Protein AF-0000000085182980 (afdb_homodimer)

Radius of gyration: 28.68 Å; Cα contacts (8 Å, |Δi|>4): 370; chains: 2; bounding box: 49×66×98 Å

Foldseek 3Di:
DCPVVPPPPPPPPPPPPPPPPVPPPPPPLLDADPVLLVLLVVLCVVLVHDSVLSVVQLCVQANNQLQDDDVQFGGSNGDHPVQLVLQPDDDDSPVCSPSNSVCNRLVLQLSLLCVLQVNDSVSSSVCSVPPCCVSCVVVVNCVVSSNDD/DPPVDDDPPPPPPPPPPPVVPCPVPPPDLQDADPVLLVLLVVLCVVLVHDSVLSVVQLCVQANNQLQDDDVQFHGSNGDHPVQLVLQPDDDDSPVCSPSNSVCNRLVLQLSLLCVLQVNDSVSSSVCSVPPCCVSCVVVVNCVVSSNDD

Sequence (298 aa):
MQIHSRRAALALLIAGLAACGRREPRGRRHAGTAQVNRLITKYARIYDMPEDLMHRVVERESGYNPAARNGPYFGLMQIHPQTAATMGYRGAPEGLLDAETNLKYAGKYLRGAWLVSRGNRDRAVMWYSKGYYYEAKRMGLLRETGLRSMQIHSRRAALALLIAGLAACGRREPRGRRHAGTAQVNRLITKYARIYDMPEDLMHRVVERESGYNPAARNGPYFGLMQIHPQTAATMGYRGAPEGLLDAETNLKYAGKYLRGAWLVSRGNRDRAVMWYSKGYYYEAKRMGLLRETGLRS

Organism: NCBI:txid2984134

Structure (mmCIF, N/CA/C/O backbone):
data_AF-0000000085182980-model_v1
#
loop_
_entity.id
_entity.type
_entity.pdbx_description
1 polymer 'Lytic transglycosylase domain-containing protein'
#
loop_
_atom_site.group_PDB
_atom_site.id
_atom_site.type_symbol
_atom_site.label_atom_id
_atom_site.label_alt_id
_atom_site.label_comp_id
_atom_site.label_asym_id
_atom_site.label_entity_id
_atom_site.label_seq_id
_atom_site.pdbx_PDB_ins_code
_atom_site.Cartn_x
_atom_site.Cartn_y
_atom_site.Cartn_z
_atom_site.occupancy
_atom_site.B_iso_or_equiv
_atom_site.auth_seq_id
_atom_site.auth_comp_id
_atom_site.auth_asym_id
_atom_site.auth_atom_id
_atom_site.pdbx_PDB_model_num
ATOM 1 N N . MET A 1 1 ? -15.992 -40.344 77.75 1 29.2 1 MET A N 1
ATOM 2 C CA . MET A 1 1 ? -16.484 -40.531 76.375 1 29.2 1 MET A CA 1
ATOM 3 C C . MET A 1 1 ? -15.68 -39.688 75.375 1 29.2 1 MET A C 1
ATOM 5 O O . MET A 1 1 ? -15.578 -38.469 75.562 1 29.2 1 MET A O 1
ATOM 9 N N . GLN A 1 2 ? -14.594 -40.312 74.688 1 31.66 2 GLN A N 1
ATOM 10 C CA . GLN A 1 2 ? -13.32 -39.969 74.062 1 31.66 2 GLN A CA 1
ATOM 11 C C . GLN A 1 2 ? -13.547 -39.281 72.688 1 31.66 2 GLN A C 1
ATOM 13 O O . GLN A 1 2 ? -13.82 -39.938 71.688 1 31.66 2 GLN A O 1
ATOM 18 N N . ILE A 1 3 ? -14.414 -38.281 72.625 1 35.75 3 ILE A N 1
ATOM 19 C CA . ILE A 1 3 ? -14.914 -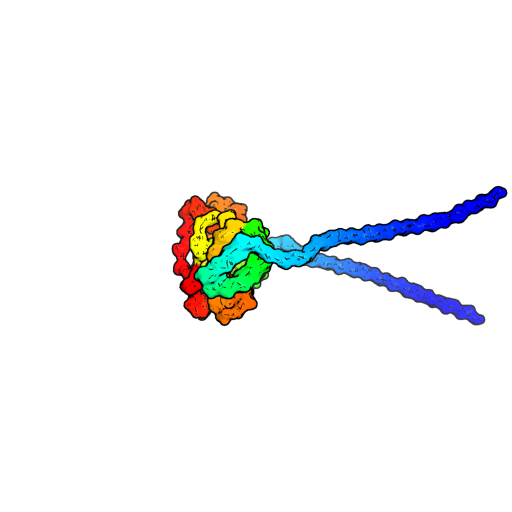37.812 71.375 1 35.75 3 ILE A CA 1
ATOM 20 C C . ILE A 1 3 ? -13.766 -37.25 70.5 1 35.75 3 ILE A C 1
ATOM 22 O O . ILE A 1 3 ? -13.133 -36.281 70.938 1 35.75 3 ILE A O 1
ATOM 26 N N . HIS A 1 4 ? -13.008 -38.156 69.812 1 34.38 4 HIS A N 1
ATOM 27 C CA . HIS A 1 4 ? -11.836 -38 69 1 34.38 4 HIS A CA 1
ATOM 28 C C . HIS A 1 4 ? -12.156 -37.125 67.75 1 34.38 4 HIS A C 1
ATOM 30 O O . HIS A 1 4 ? -11.305 -36.938 66.875 1 34.38 4 HIS A O 1
ATOM 36 N N . SER A 1 5 ? -12.812 -35.938 67.875 1 31.62 5 SER A N 1
ATOM 37 C CA . SER A 1 5 ? -13.312 -35.375 66.625 1 31.62 5 SER A CA 1
ATOM 38 C C . SER A 1 5 ? -12.172 -35.094 65.625 1 31.62 5 SER A C 1
ATOM 40 O O . SER A 1 5 ? -11.203 -34.406 66 1 31.62 5 SER A O 1
ATOM 42 N N . ARG A 1 6 ? -11.812 -36.062 64.75 1 32.34 6 ARG A N 1
ATOM 43 C CA . ARG A 1 6 ? -10.797 -36.188 63.719 1 32.34 6 ARG A CA 1
ATOM 44 C C . ARG A 1 6 ? -10.961 -35.094 62.656 1 32.34 6 ARG A C 1
ATOM 46 O O . ARG A 1 6 ? -12.016 -35 62.031 1 32.34 6 ARG A O 1
ATOM 53 N N . ARG A 1 7 ? -10.594 -33.812 62.969 1 33.81 7 ARG A N 1
ATOM 54 C CA . ARG A 1 7 ? -10.562 -32.719 62 1 33.81 7 ARG A CA 1
ATOM 55 C C . ARG A 1 7 ? -9.867 -33.156 60.719 1 33.81 7 ARG A C 1
ATOM 57 O O . ARG A 1 7 ? -8.695 -33.562 60.75 1 33.81 7 ARG A O 1
ATOM 64 N N . ALA A 1 8 ? -10.594 -33.906 59.812 1 28.23 8 ALA A N 1
ATOM 65 C CA . ALA A 1 8 ? -10.164 -34.375 58.5 1 28.23 8 ALA A CA 1
ATOM 66 C C . ALA A 1 8 ? -9.641 -33.219 57.656 1 28.23 8 ALA A C 1
ATOM 68 O O . ALA A 1 8 ? -10.328 -32.219 57.469 1 28.23 8 ALA A O 1
ATOM 69 N N . ALA A 1 9 ? -8.344 -32.906 57.781 1 30.88 9 ALA A N 1
ATOM 70 C CA . ALA A 1 9 ? -7.59 -31.969 56.969 1 30.88 9 ALA A CA 1
ATOM 71 C C . ALA A 1 9 ? -7.781 -32.281 55.5 1 30.88 9 ALA A C 1
ATOM 73 O O . ALA A 1 9 ? -7.453 -33.375 55.031 1 30.88 9 ALA A O 1
ATOM 74 N N . LEU A 1 10 ? -8.969 -31.859 54.875 1 30.73 10 LEU A N 1
ATOM 75 C CA . LEU A 1 10 ? -9.242 -32 53.469 1 30.73 10 LEU A CA 1
ATOM 76 C C . LEU A 1 10 ? -8.102 -31.453 52.625 1 30.73 10 LEU A C 1
ATOM 78 O O . LEU A 1 10 ? -7.77 -30.266 52.719 1 30.73 10 LEU A O 1
ATOM 82 N N . ALA A 1 11 ? -7.113 -32.281 52.344 1 30.67 11 ALA A N 1
ATOM 83 C CA . ALA A 1 11 ? -6.023 -32.094 51.375 1 30.67 11 ALA A CA 1
ATOM 84 C C . ALA A 1 11 ? -6.559 -31.719 50 1 30.67 11 ALA A C 1
ATOM 86 O O . ALA A 1 11 ? -7.211 -32.531 49.344 1 30.67 11 ALA A O 1
ATOM 87 N N . LEU A 1 12 ? -7.168 -30.516 49.938 1 31.06 12 LEU A N 1
ATOM 88 C CA . LEU A 1 12 ? -7.598 -30.078 48.625 1 31.06 12 LEU A CA 1
ATOM 89 C C . LEU A 1 12 ? -6.449 -30.188 47.625 1 31.06 12 LEU A C 1
ATOM 91 O O . LEU A 1 12 ? -5.406 -29.547 47.812 1 31.06 12 LEU A O 1
ATOM 95 N N . LEU A 1 13 ? -6.242 -31.422 47.094 1 29.48 13 LEU A N 1
ATOM 96 C CA . LEU A 1 13 ? -5.348 -31.703 45.969 1 29.48 13 LEU A CA 1
ATOM 97 C C . LEU A 1 13 ? -5.695 -30.828 44.781 1 29.48 13 LEU A C 1
ATOM 99 O O . LEU A 1 13 ? -6.809 -30.906 44.25 1 29.48 13 LEU A O 1
ATOM 103 N N . ILE A 1 14 ? -5.371 -29.562 44.844 1 34.62 14 ILE A N 1
ATOM 104 C CA . ILE A 1 14 ? -5.516 -28.719 43.656 1 34.62 14 ILE A CA 1
ATOM 105 C C . ILE A 1 14 ? -4.805 -29.375 42.469 1 34.62 14 ILE A C 1
ATOM 107 O O . ILE A 1 14 ? -3.584 -29.547 42.5 1 34.62 14 ILE A O 1
ATOM 111 N N . ALA A 1 15 ? -5.414 -30.422 41.812 1 31.73 15 ALA A N 1
ATOM 112 C CA . ALA A 1 15 ? -4.961 -30.969 40.562 1 31.73 15 ALA A CA 1
ATOM 113 C C . ALA A 1 15 ? -4.688 -29.875 39.531 1 31.73 15 ALA A C 1
ATOM 115 O O . ALA A 1 15 ? -5.531 -29 39.312 1 31.73 15 ALA A O 1
ATOM 116 N N . GLY A 1 16 ? -3.416 -29.422 39.438 1 33.84 16 GLY A N 1
ATOM 117 C CA . GLY A 1 16 ? -2.855 -28.625 38.375 1 33.84 16 GLY A CA 1
ATOM 118 C C . GLY A 1 16 ? -3.305 -29.094 37 1 33.84 16 GLY A C 1
ATOM 119 O O . GLY A 1 16 ? -2.887 -30.156 36.531 1 33.84 16 GLY A O 1
ATOM 120 N N . LEU A 1 17 ? -4.609 -29.078 36.719 1 33.78 17 LEU A N 1
ATOM 121 C CA . LEU A 1 17 ? -5.012 -29.328 35.344 1 33.78 17 LEU A CA 1
ATOM 122 C C . LEU A 1 17 ? -4.102 -28.609 34.344 1 33.78 17 LEU A C 1
ATOM 124 O O . LEU A 1 17 ? -4.098 -27.375 34.312 1 33.78 17 LEU A O 1
ATOM 128 N N . ALA A 1 18 ? -2.838 -29.156 34.125 1 34.22 18 ALA A N 1
ATOM 129 C CA . ALA A 1 18 ? -2.035 -28.844 32.938 1 34.22 18 ALA A CA 1
ATOM 130 C C . ALA A 1 18 ? -2.902 -28.797 31.672 1 34.22 18 ALA A C 1
ATOM 132 O O . ALA A 1 18 ? -3.404 -29.828 31.234 1 34.22 18 ALA A O 1
ATOM 133 N N . ALA A 1 19 ? -3.857 -27.844 31.625 1 35.69 19 ALA A N 1
ATOM 134 C CA . ALA A 1 19 ? -4.469 -27.641 30.328 1 35.69 19 ALA A CA 1
ATOM 135 C C . ALA A 1 19 ? -3.426 -27.734 29.203 1 35.69 19 ALA A C 1
ATOM 137 O O . ALA A 1 19 ? -2.514 -26.906 29.141 1 35.69 19 ALA A O 1
ATOM 138 N N . CYS A 1 20 ? -2.932 -28.984 28.859 1 34.19 20 CYS A N 1
ATOM 139 C CA . CYS A 1 20 ? -2.268 -29.234 27.594 1 34.19 20 CYS A CA 1
ATOM 140 C C . CYS A 1 20 ? -2.867 -28.359 26.484 1 34.19 20 CYS A C 1
ATOM 142 O O . CYS A 1 20 ? -4.008 -28.578 26.062 1 34.19 20 CYS A O 1
ATOM 144 N N . GLY A 1 21 ? -2.748 -27.094 26.594 1 37.62 21 GLY A N 1
ATOM 145 C CA . GLY A 1 21 ? -3.068 -26.344 25.391 1 37.62 21 GLY A CA 1
ATOM 146 C C . GLY A 1 21 ? -2.68 -27.062 24.109 1 37.62 21 GLY A C 1
ATOM 147 O O . GLY A 1 21 ? -1.504 -27.359 23.906 1 37.62 21 GLY A O 1
ATOM 148 N N . ARG A 1 22 ? -3.455 -28.094 23.672 1 31.73 22 ARG A N 1
ATOM 149 C CA . ARG A 1 22 ? -3.293 -28.609 22.312 1 31.73 22 ARG A CA 1
ATOM 150 C C . ARG A 1 22 ? -2.842 -27.516 21.359 1 31.73 22 ARG A C 1
ATOM 152 O O . ARG A 1 22 ? -3.582 -26.562 21.109 1 31.73 22 ARG A O 1
ATOM 159 N N . ARG A 1 23 ? -1.66 -27.047 21.594 1 36.97 23 ARG A N 1
ATOM 160 C CA . ARG A 1 23 ? -1.107 -26.375 20.422 1 36.97 23 ARG A CA 1
ATOM 161 C C . ARG A 1 23 ? -1.669 -26.969 19.125 1 36.97 23 ARG A C 1
ATOM 163 O O . ARG A 1 23 ? -1.538 -28.172 18.875 1 36.97 23 ARG A O 1
ATOM 170 N N . GLU A 1 24 ? -2.811 -26.578 18.625 1 39.41 24 GLU A N 1
ATOM 171 C CA . GLU A 1 24 ? -3.178 -27.078 17.297 1 39.41 24 GLU A CA 1
ATOM 172 C C . GLU A 1 24 ? -1.938 -27.375 16.453 1 39.41 24 GLU A C 1
ATOM 174 O O . GLU A 1 24 ? -0.933 -26.672 16.547 1 39.41 24 GLU A O 1
ATOM 179 N N . PRO A 1 25 ? -1.715 -28.609 16.141 1 37.81 25 PRO A N 1
ATOM 180 C CA . PRO A 1 25 ? -0.53 -28.906 15.344 1 37.81 25 PRO A CA 1
ATOM 181 C C . PRO A 1 25 ? -0.223 -27.828 14.312 1 37.81 25 PRO A C 1
ATOM 183 O O . PRO A 1 25 ? -1.126 -27.359 13.609 1 37.81 25 PRO A O 1
ATOM 186 N N . ARG A 1 26 ? 0.653 -27 14.625 1 39.84 26 ARG A N 1
ATOM 187 C CA . ARG A 1 26 ? 1.199 -26.016 13.695 1 39.84 26 ARG A CA 1
ATOM 188 C C . ARG A 1 26 ? 1.159 -26.547 12.266 1 39.84 26 ARG A C 1
ATOM 190 O O . ARG A 1 26 ? 0.794 -25.812 11.336 1 39.84 26 ARG A O 1
ATOM 197 N N . GLY A 1 27 ? 2.014 -27.703 12.07 1 37.09 27 GLY A N 1
ATOM 198 C CA . GLY A 1 27 ? 2.57 -27.984 10.758 1 37.09 27 GLY A CA 1
ATOM 199 C C . GLY A 1 27 ? 1.558 -28.562 9.789 1 37.09 27 GLY A C 1
ATOM 200 O O . GLY A 1 27 ? 1.916 -29.328 8.891 1 37.09 27 GLY A O 1
ATOM 201 N N . ARG A 1 28 ? 0.357 -28.812 10.234 1 40.16 28 ARG A N 1
ATOM 202 C CA . ARG A 1 28 ? -0.361 -29.469 9.148 1 40.16 28 ARG A CA 1
ATOM 203 C C . ARG A 1 28 ? -0.253 -28.672 7.852 1 40.16 28 ARG A C 1
ATOM 205 O O . ARG A 1 28 ? -0.588 -27.484 7.824 1 40.16 28 ARG A O 1
ATOM 212 N N . ARG A 1 29 ? 0.721 -29 6.941 1 49.78 29 ARG A N 1
ATOM 213 C CA . ARG A 1 29 ? 0.748 -28.484 5.57 1 49.78 29 ARG A CA 1
ATOM 214 C C . ARG A 1 29 ? -0.666 -28.266 5.043 1 49.78 29 ARG A C 1
ATOM 216 O O . ARG A 1 29 ? -1.417 -29.219 4.844 1 49.78 29 ARG A O 1
ATOM 223 N N . HIS A 1 30 ? -1.439 -27.344 5.523 1 62.19 30 HIS A N 1
ATOM 224 C CA . HIS A 1 30 ? -2.789 -27.047 5.047 1 62.19 30 HIS A CA 1
ATOM 225 C C . HIS A 1 30 ? -2.848 -27.062 3.521 1 62.19 30 HIS A C 1
ATOM 227 O O . HIS A 1 30 ? -2.066 -26.359 2.867 1 62.19 30 HIS A O 1
ATOM 233 N N . ALA A 1 31 ? -3.055 -28.172 2.984 1 75.19 31 ALA A N 1
ATOM 234 C CA . ALA A 1 31 ? -3.316 -28.312 1.553 1 75.19 31 ALA A CA 1
ATOM 235 C C . ALA A 1 31 ? -4.648 -27.672 1.178 1 75.19 31 ALA A C 1
ATOM 237 O O . ALA A 1 31 ? -5.582 -27.641 1.984 1 75.19 31 ALA A O 1
ATOM 238 N N . GLY A 1 32 ? -4.617 -26.641 0.214 1 81.94 32 GLY A N 1
ATOM 239 C CA . GLY A 1 32 ? -5.824 -26.016 -0.297 1 81.94 32 GLY A CA 1
ATOM 240 C C . GLY A 1 32 ? -6.887 -27 -0.716 1 81.94 32 GLY A C 1
ATOM 241 O O . GLY A 1 32 ? -6.586 -28.188 -0.947 1 81.94 32 GLY A O 1
ATOM 242 N N . THR A 1 33 ? -8.117 -26.547 -0.606 1 89.31 33 THR A N 1
ATOM 243 C CA . THR A 1 33 ? -9.188 -27.344 -1.205 1 89.31 33 THR A CA 1
ATOM 244 C C . THR A 1 33 ? -8.898 -27.609 -2.678 1 89.31 33 THR A C 1
ATOM 246 O O . THR A 1 33 ? -8.008 -27 -3.268 1 89.31 33 THR A O 1
ATOM 249 N N . ALA A 1 34 ? -9.609 -28.609 -3.213 1 95.06 34 ALA A N 1
ATOM 250 C CA . ALA A 1 34 ? -9.477 -28.922 -4.637 1 95.06 34 ALA A CA 1
ATOM 251 C C . ALA A 1 34 ? -9.758 -27.688 -5.492 1 95.06 34 ALA A C 1
ATOM 253 O O . ALA A 1 34 ? -9.07 -27.453 -6.492 1 95.06 34 ALA A O 1
ATOM 254 N N . GLN A 1 35 ? -10.789 -26.984 -5.109 1 96.44 35 GLN A N 1
ATOM 255 C CA . GLN A 1 35 ? -11.148 -25.781 -5.867 1 96.44 35 GLN A CA 1
ATOM 256 C C . GLN A 1 35 ? -10.023 -24.75 -5.816 1 96.44 35 GLN A C 1
ATOM 258 O O . GLN A 1 35 ? -9.633 -24.203 -6.852 1 96.44 35 GLN A O 1
ATOM 263 N N . VAL A 1 36 ? -9.5 -24.5 -4.652 1 98.19 36 VAL A N 1
ATOM 264 C CA . VAL A 1 36 ? -8.422 -23.531 -4.496 1 98.19 36 VAL A CA 1
ATOM 265 C C . VAL A 1 36 ? -7.191 -23.984 -5.273 1 98.19 36 VAL A C 1
ATOM 267 O O . VAL A 1 36 ? -6.559 -23.188 -5.969 1 98.19 36 VAL A O 1
ATOM 270 N N . ASN A 1 37 ? -6.898 -25.219 -5.195 1 98.12 37 ASN A N 1
ATOM 271 C CA . ASN A 1 37 ? -5.75 -25.766 -5.918 1 98.12 37 ASN A CA 1
ATOM 272 C C . ASN A 1 37 ? -5.918 -25.609 -7.426 1 98.12 37 ASN A C 1
ATOM 274 O O . ASN A 1 37 ? -4.961 -25.281 -8.133 1 98.12 37 ASN A O 1
ATOM 278 N N . ARG A 1 38 ? -7.129 -25.859 -7.898 1 98.19 38 ARG A N 1
ATOM 279 C CA . ARG A 1 38 ? -7.406 -25.688 -9.32 1 98.19 38 ARG A CA 1
ATOM 280 C C . ARG A 1 38 ? -7.234 -24.219 -9.734 1 98.19 38 ARG A C 1
ATOM 282 O O . ARG A 1 38 ? -6.707 -23.938 -10.812 1 98.19 38 ARG A O 1
ATOM 289 N N . LEU A 1 39 ? -7.684 -23.359 -8.93 1 98.69 39 LEU A N 1
ATOM 290 C CA . LEU A 1 39 ? -7.555 -21.922 -9.211 1 98.69 39 LEU A CA 1
ATOM 291 C C . LEU A 1 39 ? -6.09 -21.5 -9.195 1 98.69 39 LEU A C 1
ATOM 293 O O . LEU A 1 39 ? -5.668 -20.688 -10.023 1 98.69 39 LEU A O 1
ATOM 297 N N . ILE A 1 40 ? -5.293 -22.031 -8.281 1 98.75 40 ILE A N 1
ATOM 298 C CA . ILE A 1 40 ? -3.867 -21.719 -8.227 1 98.75 40 ILE A CA 1
ATOM 299 C C . ILE A 1 40 ? -3.191 -22.188 -9.516 1 98.75 40 ILE A C 1
ATOM 301 O O . ILE A 1 40 ? -2.398 -21.453 -10.109 1 98.75 40 ILE A O 1
ATOM 305 N N . THR A 1 41 ? -3.512 -23.359 -9.891 1 98.62 41 THR A N 1
ATOM 306 C CA . THR A 1 41 ? -2.988 -23.875 -11.148 1 98.62 41 THR A CA 1
ATOM 307 C C . THR A 1 41 ? -3.352 -22.953 -12.305 1 98.62 41 THR A C 1
ATOM 309 O O . THR A 1 41 ? -2.49 -22.594 -13.102 1 98.62 41 THR A O 1
ATOM 312 N N . LYS A 1 42 ? -4.594 -22.578 -12.406 1 98.81 42 LYS A N 1
ATOM 313 C CA . LYS A 1 42 ? -5.105 -21.703 -13.469 1 98.81 42 LYS A CA 1
ATOM 314 C C . LYS A 1 42 ? -4.336 -20.391 -13.523 1 98.81 42 LYS A C 1
ATOM 316 O O . LYS A 1 42 ? -3.818 -20.016 -14.578 1 98.81 42 LYS A O 1
ATOM 321 N N . TYR A 1 43 ? -4.141 -19.734 -12.438 1 98.81 43 TYR A N 1
ATOM 322 C CA . TYR A 1 43 ? -3.596 -18.391 -12.453 1 98.81 43 TYR A CA 1
ATOM 323 C C . TYR A 1 43 ? -2.072 -18.406 -12.5 1 98.81 43 TYR A C 1
ATOM 325 O O . TYR A 1 43 ? -1.444 -17.5 -13.039 1 98.81 43 TYR A O 1
ATOM 333 N N . ALA A 1 44 ? -1.462 -19.484 -11.961 1 98.75 44 ALA A N 1
ATOM 334 C CA . ALA A 1 44 ? -0.031 -19.656 -12.203 1 98.75 44 ALA A CA 1
ATOM 335 C C . ALA A 1 44 ? 0.265 -19.734 -13.703 1 98.75 44 ALA A C 1
ATOM 337 O O . ALA A 1 44 ? 1.23 -19.141 -14.188 1 98.75 44 ALA A O 1
ATOM 338 N N . ARG A 1 45 ? -0.607 -20.453 -14.391 1 98.56 45 ARG A N 1
ATOM 339 C CA . ARG A 1 45 ? -0.461 -20.609 -15.836 1 98.56 45 ARG A CA 1
ATOM 340 C C . ARG A 1 45 ? -0.733 -19.281 -16.547 1 98.56 45 ARG A C 1
ATOM 342 O O . ARG A 1 45 ? 0.049 -18.859 -17.406 1 98.56 45 ARG A O 1
ATOM 349 N N . ILE A 1 46 ? -1.781 -18.594 -16.234 1 98.62 46 ILE A N 1
ATOM 350 C CA . ILE A 1 46 ? -2.164 -17.328 -16.859 1 98.62 46 ILE A CA 1
ATOM 351 C C . ILE A 1 46 ? -1.025 -16.312 -16.719 1 98.62 46 ILE A C 1
ATOM 353 O O . ILE A 1 46 ? -0.72 -15.594 -17.672 1 98.62 46 ILE A O 1
ATOM 357 N N . TYR A 1 47 ? -0.339 -16.328 -15.562 1 98.31 47 TYR A N 1
ATOM 358 C CA . TYR A 1 47 ? 0.667 -15.305 -15.305 1 98.31 47 TYR A CA 1
ATOM 359 C C . TYR A 1 47 ? 2.072 -15.852 -15.531 1 98.31 47 TYR A C 1
ATOM 361 O O . TYR A 1 47 ? 3.061 -15.203 -15.18 1 98.31 47 TYR A O 1
ATOM 369 N N . ASP A 1 48 ? 2.146 -17.016 -16.078 1 97.5 48 ASP A N 1
ATOM 370 C CA . ASP A 1 48 ? 3.404 -17.625 -16.5 1 97.5 48 ASP A CA 1
ATOM 371 C C . ASP A 1 48 ? 4.414 -17.641 -15.367 1 97.5 48 ASP A C 1
ATOM 373 O O . ASP A 1 48 ? 5.539 -17.156 -15.516 1 97.5 48 ASP A O 1
ATOM 377 N N . MET A 1 49 ? 4.039 -18.219 -14.242 1 97.88 49 MET A N 1
ATOM 378 C CA . MET A 1 49 ? 4.902 -18.406 -13.07 1 97.88 49 MET A CA 1
ATOM 379 C C . MET A 1 49 ? 4.844 -19.844 -12.578 1 97.88 49 MET A C 1
ATOM 381 O O . MET A 1 49 ? 3.867 -20.547 -12.828 1 97.88 49 MET A O 1
ATOM 385 N N . PRO A 1 50 ? 5.91 -20.312 -11.922 1 98.44 50 PRO A N 1
ATOM 386 C CA . PRO A 1 50 ? 5.84 -21.672 -11.352 1 98.44 50 PRO A CA 1
ATOM 387 C C . PRO A 1 50 ? 4.695 -21.828 -10.359 1 98.44 50 PRO A C 1
ATOM 389 O O . PRO A 1 50 ? 4.535 -21 -9.453 1 98.44 50 PRO A O 1
ATOM 392 N N . GLU A 1 51 ? 3.941 -22.797 -10.586 1 98.44 51 GLU A N 1
ATOM 393 C CA . GLU A 1 51 ? 2.793 -23.062 -9.727 1 98.44 51 GLU A CA 1
ATOM 394 C C . GLU A 1 51 ? 3.211 -23.156 -8.258 1 98.44 51 GLU A C 1
ATOM 396 O O . GLU A 1 51 ? 2.504 -22.656 -7.379 1 98.44 51 GLU A O 1
ATOM 401 N N . ASP A 1 52 ? 4.289 -23.766 -7.957 1 98.19 52 ASP A N 1
ATOM 402 C CA . ASP A 1 52 ? 4.746 -23.953 -6.582 1 98.19 52 ASP A CA 1
ATOM 403 C C . ASP A 1 52 ? 5.031 -22.609 -5.91 1 98.19 52 ASP A C 1
ATOM 405 O O . ASP A 1 52 ? 4.91 -22.484 -4.688 1 98.19 52 ASP A O 1
ATOM 409 N N . LEU A 1 53 ? 5.441 -21.609 -6.711 1 98.75 53 LEU A N 1
ATOM 410 C CA . LEU A 1 53 ? 5.641 -20.281 -6.156 1 98.75 53 LEU A CA 1
ATOM 411 C C . LEU A 1 53 ? 4.332 -19.719 -5.613 1 98.75 53 LEU A C 1
ATOM 413 O O . LEU A 1 53 ? 4.297 -19.188 -4.5 1 98.75 53 LEU A O 1
ATOM 417 N N . MET A 1 54 ? 3.305 -19.797 -6.402 1 98.62 54 MET A N 1
ATOM 418 C CA . MET A 1 54 ? 2.014 -19.297 -5.945 1 98.62 54 MET A CA 1
ATOM 419 C C . MET A 1 54 ? 1.515 -20.078 -4.738 1 98.62 54 MET A C 1
ATOM 421 O O . MET A 1 54 ? 0.987 -19.5 -3.789 1 98.62 54 MET A O 1
ATOM 425 N N . HIS A 1 55 ? 1.7 -21.406 -4.707 1 98.5 55 HIS A N 1
ATOM 426 C CA . HIS A 1 55 ? 1.359 -22.203 -3.537 1 98.5 55 HIS A CA 1
ATOM 427 C C . HIS A 1 55 ? 2.109 -21.719 -2.301 1 98.5 55 HIS A C 1
ATOM 429 O O . HIS A 1 55 ? 1.524 -21.609 -1.221 1 98.5 55 HIS A O 1
ATOM 435 N N . ARG A 1 56 ? 3.334 -21.469 -2.479 1 98.06 56 ARG A N 1
ATOM 436 C CA . ARG A 1 56 ? 4.156 -21.031 -1.357 1 98.06 56 ARG A CA 1
ATOM 437 C C . ARG A 1 56 ? 3.605 -19.734 -0.75 1 98.06 56 ARG A C 1
ATOM 439 O O . ARG A 1 56 ? 3.531 -19.609 0.473 1 98.06 56 ARG A O 1
ATOM 446 N N . VAL A 1 57 ? 3.252 -18.844 -1.583 1 98.56 57 VAL A N 1
ATOM 447 C CA . VAL A 1 57 ? 2.727 -17.562 -1.108 1 98.56 57 VAL A CA 1
ATOM 448 C C . VAL A 1 57 ? 1.361 -17.781 -0.458 1 98.56 57 VAL A C 1
ATOM 450 O O . VAL A 1 57 ? 1.093 -17.25 0.624 1 98.56 57 VAL A O 1
ATOM 453 N N . VAL A 1 58 ? 0.518 -18.547 -1.044 1 98.62 58 VAL A N 1
ATOM 454 C CA . VAL A 1 58 ? -0.811 -18.797 -0.502 1 98.62 58 VAL A CA 1
ATOM 455 C C . VAL A 1 58 ? -0.689 -19.484 0.862 1 98.62 58 VAL A C 1
ATOM 457 O O . VAL A 1 58 ? -1.373 -19.094 1.814 1 98.62 58 VAL A O 1
ATOM 460 N N . GLU A 1 59 ? 0.137 -20.438 0.959 1 97.94 59 GLU A N 1
ATOM 461 C CA . GLU A 1 59 ? 0.351 -21.141 2.223 1 97.94 59 GLU A CA 1
ATOM 462 C C . GLU A 1 59 ? 0.875 -20.188 3.297 1 97.94 59 GLU A C 1
ATOM 464 O O . GLU A 1 59 ? 0.366 -20.172 4.422 1 97.94 59 GLU A O 1
ATOM 469 N N . ARG A 1 60 ? 1.807 -19.453 2.951 1 96.81 60 ARG A N 1
ATOM 470 C CA . ARG A 1 60 ? 2.436 -18.516 3.881 1 96.81 60 ARG A CA 1
ATOM 471 C C . ARG A 1 60 ? 1.437 -17.469 4.359 1 96.81 60 ARG A C 1
ATOM 473 O O . ARG A 1 60 ? 1.396 -17.141 5.547 1 96.81 60 ARG A O 1
ATOM 480 N N . GLU A 1 61 ? 0.719 -16.969 3.461 1 96.75 61 GLU A N 1
ATOM 481 C CA . GLU A 1 61 ? -0.116 -15.797 3.732 1 96.75 61 GLU A CA 1
ATOM 482 C C . GLU A 1 61 ? -1.375 -16.188 4.5 1 96.75 61 GLU A C 1
ATOM 484 O O . GLU A 1 61 ? -1.83 -15.445 5.375 1 96.75 61 GLU A O 1
ATOM 489 N N . SER A 1 62 ? -1.963 -17.344 4.219 1 97.94 62 SER A N 1
ATOM 490 C CA . SER A 1 62 ? -3.266 -17.625 4.812 1 97.94 62 SER A CA 1
ATOM 491 C C . SER A 1 62 ? -3.398 -19.094 5.215 1 97.94 62 SER A C 1
ATOM 493 O O . SER A 1 62 ? -4.418 -19.484 5.777 1 97.94 62 SER A O 1
ATOM 495 N N . GLY A 1 63 ? -2.455 -19.875 4.84 1 97.69 63 GLY A N 1
ATOM 496 C CA . GLY A 1 63 ? -2.672 -21.297 5 1 97.69 63 GLY A CA 1
ATOM 497 C C . GLY A 1 63 ? -3.85 -21.828 4.199 1 97.69 63 GLY A C 1
ATOM 498 O O . GLY A 1 63 ? -4.602 -22.672 4.672 1 97.69 63 GLY A O 1
ATOM 499 N N . TYR A 1 64 ? -4.043 -21.219 3.023 1 98.25 64 TYR A N 1
ATOM 500 C CA . TYR A 1 64 ? -5.055 -21.625 2.053 1 98.25 64 TYR A CA 1
ATOM 501 C C . TYR A 1 64 ? -6.453 -21.266 2.535 1 98.25 64 TYR A C 1
ATOM 503 O O . TYR A 1 64 ? -7.434 -21.922 2.193 1 98.25 64 TYR A O 1
ATOM 511 N N . ASN A 1 65 ? -6.625 -20.219 3.303 1 98 65 ASN A N 1
ATOM 512 C CA . ASN A 1 65 ? -7.922 -19.781 3.797 1 98 65 ASN A CA 1
ATOM 513 C C . ASN A 1 65 ? -8.414 -18.531 3.053 1 98 65 ASN A C 1
ATOM 515 O O . ASN A 1 65 ? -7.918 -17.438 3.289 1 98 65 ASN A O 1
ATOM 519 N N . PRO A 1 66 ? -9.445 -18.625 2.205 1 97.94 66 PRO A N 1
ATOM 520 C CA . PRO A 1 66 ? -9.906 -17.469 1.431 1 97.94 66 PRO A CA 1
ATOM 521 C C . PRO A 1 66 ? -10.539 -16.391 2.305 1 97.94 66 PRO A C 1
ATOM 523 O O . PRO A 1 66 ? -10.664 -15.242 1.874 1 97.94 66 PRO A O 1
ATOM 526 N N . ALA A 1 67 ? -10.922 -16.719 3.498 1 97.56 67 ALA A N 1
ATOM 527 C CA . ALA A 1 67 ? -11.594 -15.773 4.383 1 97.56 67 ALA A CA 1
ATOM 528 C C . ALA A 1 67 ? -10.602 -15.062 5.293 1 97.56 67 ALA A C 1
ATOM 530 O O . ALA A 1 67 ? -10.984 -14.219 6.105 1 97.56 67 ALA A O 1
ATOM 531 N N . ALA A 1 68 ? -9.297 -15.359 5.105 1 98 68 ALA A N 1
ATOM 532 C CA . ALA A 1 68 ? -8.266 -14.82 5.984 1 98 68 ALA A CA 1
ATOM 533 C C . ALA A 1 68 ? -8.211 -13.297 5.898 1 98 68 ALA A C 1
ATOM 535 O O . ALA A 1 68 ? -8.328 -12.727 4.812 1 98 68 ALA A O 1
ATOM 536 N N . ARG A 1 69 ? -8.125 -12.68 7.09 1 96.56 69 ARG A N 1
ATOM 537 C CA . ARG A 1 69 ? -7.93 -11.242 7.25 1 96.56 69 ARG A CA 1
ATOM 538 C C . ARG A 1 69 ? -6.793 -10.945 8.219 1 96.56 69 ARG A C 1
ATOM 540 O O . ARG A 1 69 ? -6.707 -11.555 9.289 1 96.56 69 ARG A O 1
ATOM 547 N N . ASN A 1 70 ? -5.922 -10.07 7.855 1 93.5 70 ASN A N 1
ATOM 548 C CA . ASN A 1 70 ? -4.871 -9.531 8.711 1 93.5 70 ASN A CA 1
ATOM 549 C C . ASN A 1 70 ? -4.734 -8.016 8.547 1 93.5 70 ASN A C 1
ATOM 551 O O . ASN A 1 70 ? -4.023 -7.547 7.656 1 93.5 70 ASN A O 1
ATOM 555 N N . GLY A 1 71 ? -5.375 -7.297 9.523 1 88.12 71 GLY A N 1
ATOM 556 C CA . GLY A 1 71 ? -5.395 -5.859 9.312 1 88.12 71 GLY A CA 1
ATOM 557 C C . GLY A 1 71 ? -6 -5.457 7.98 1 88.12 71 GLY A C 1
ATOM 558 O O . GLY A 1 71 ? -7.137 -5.828 7.676 1 88.12 71 GLY A O 1
ATOM 559 N N . PRO A 1 72 ? -5.102 -4.719 7.199 1 86.81 72 PRO A N 1
ATOM 560 C CA . PRO A 1 72 ? -5.621 -4.219 5.926 1 86.81 72 PRO A CA 1
ATOM 561 C C . PRO A 1 72 ? -5.52 -5.25 4.801 1 86.81 72 PRO A C 1
ATOM 563 O O . PRO A 1 72 ? -5.855 -4.953 3.652 1 86.81 72 PRO A O 1
ATOM 566 N N . TYR A 1 73 ? -5.184 -6.395 5.113 1 93.5 73 TYR A N 1
ATOM 567 C CA . TYR A 1 73 ? -4.922 -7.387 4.074 1 93.5 73 TYR A CA 1
ATOM 568 C C . TYR A 1 73 ? -6.062 -8.391 3.98 1 93.5 73 TYR A C 1
ATOM 570 O O . TYR A 1 73 ? -6.664 -8.758 4.992 1 93.5 73 TYR A O 1
ATOM 578 N N . PHE A 1 74 ? -6.301 -8.898 2.719 1 97.38 74 PHE A N 1
ATOM 579 C CA . PHE A 1 74 ? -7.508 -9.68 2.473 1 97.38 74 PHE A CA 1
ATOM 580 C C . PHE A 1 74 ? -7.168 -10.977 1.739 1 97.38 74 PHE A C 1
ATOM 582 O O . PHE A 1 74 ? -6.406 -10.961 0.771 1 97.38 74 PHE A O 1
ATOM 589 N N . GLY A 1 75 ? -7.715 -12.133 2.238 1 98.38 75 GLY A N 1
ATOM 590 C CA . GLY A 1 75 ? -7.914 -13.328 1.438 1 98.38 75 GLY A CA 1
ATOM 591 C C . GLY A 1 75 ? -6.684 -14.219 1.379 1 98.38 75 GLY A C 1
ATOM 592 O O . GLY A 1 75 ? -5.789 -14.102 2.217 1 98.38 75 GLY A O 1
ATOM 593 N N . LEU A 1 76 ? -6.688 -15.148 0.379 1 98.69 76 LEU A N 1
ATOM 594 C CA . LEU A 1 76 ? -5.727 -16.234 0.224 1 98.69 76 LEU A CA 1
ATOM 595 C C . LEU A 1 76 ? -4.301 -15.703 0.208 1 98.69 76 LEU A C 1
ATOM 597 O O . LEU A 1 76 ? -3.416 -16.266 0.86 1 98.69 76 LEU A O 1
ATOM 601 N N . MET A 1 77 ? -4.156 -14.547 -0.528 1 98.81 77 MET A N 1
ATOM 602 C CA . MET A 1 77 ? -2.793 -14.055 -0.704 1 98.81 77 MET A CA 1
ATOM 603 C C . MET A 1 77 ? -2.576 -12.766 0.075 1 98.81 77 MET A C 1
ATOM 605 O O . MET A 1 77 ? -1.594 -12.055 -0.152 1 98.81 77 MET A O 1
ATOM 609 N N . GLN A 1 78 ? -3.451 -12.453 0.873 1 97.62 78 GLN A N 1
ATOM 610 C CA . GLN A 1 78 ? -3.375 -11.305 1.769 1 97.62 78 GLN A CA 1
ATOM 611 C C . GLN A 1 78 ? -2.914 -10.055 1.023 1 97.62 78 GLN A C 1
ATOM 613 O O . GLN A 1 78 ? -1.868 -9.492 1.34 1 97.62 78 GLN A O 1
ATOM 618 N N . ILE A 1 79 ? -3.727 -9.578 0.123 1 97 79 ILE A N 1
ATOM 619 C CA . ILE A 1 79 ? -3.395 -8.406 -0.681 1 97 79 ILE A CA 1
ATOM 620 C C . ILE A 1 79 ? -4.105 -7.18 -0.122 1 97 79 ILE A C 1
ATOM 622 O O . ILE A 1 79 ? -5.262 -7.266 0.308 1 97 79 ILE A O 1
ATOM 626 N N . HIS A 1 80 ? -3.354 -6.078 -0.122 1 92.88 80 HIS A N 1
ATOM 627 C CA . HIS A 1 80 ? -3.955 -4.793 0.213 1 92.88 80 HIS A CA 1
ATOM 628 C C . HIS A 1 80 ? -4.883 -4.312 -0.897 1 92.88 80 HIS A C 1
ATOM 630 O O . HIS A 1 80 ? -4.551 -4.422 -2.08 1 92.88 80 HIS A O 1
ATOM 636 N N . PRO A 1 81 ? -6.051 -3.703 -0.55 1 92.31 81 PRO A N 1
ATOM 637 C CA . PRO A 1 81 ? -6.988 -3.256 -1.58 1 92.31 81 PRO A CA 1
ATOM 638 C C . PRO A 1 81 ? -6.379 -2.225 -2.527 1 92.31 81 PRO A C 1
ATOM 640 O O . PRO A 1 81 ? -6.629 -2.268 -3.734 1 92.31 81 PRO A O 1
ATOM 643 N N . GLN A 1 82 ? -5.586 -1.335 -2.043 1 87.44 82 GLN A N 1
ATOM 644 C CA . GLN A 1 82 ? -4.949 -0.344 -2.904 1 87.44 82 GLN A CA 1
ATOM 645 C C . GLN A 1 82 ? -3.969 -1.003 -3.871 1 87.44 82 GLN A C 1
ATOM 647 O O . GLN A 1 82 ? -3.844 -0.58 -5.023 1 87.44 82 GLN A O 1
ATOM 652 N N . THR A 1 83 ? -3.229 -1.95 -3.393 1 92.12 83 THR A N 1
ATOM 653 C CA . THR A 1 83 ? -2.336 -2.709 -4.262 1 92.12 83 THR A CA 1
ATOM 654 C C . THR A 1 83 ? -3.131 -3.455 -5.332 1 92.12 83 THR A C 1
ATOM 656 O O . THR A 1 83 ? -2.77 -3.432 -6.508 1 92.12 83 THR A O 1
ATOM 659 N N . ALA A 1 84 ? -4.262 -4.098 -4.875 1 95.12 84 ALA A N 1
ATOM 660 C CA . ALA A 1 84 ? -5.121 -4.781 -5.836 1 95.12 84 ALA A CA 1
ATOM 661 C C . ALA A 1 84 ? -5.625 -3.814 -6.906 1 95.12 84 ALA A C 1
ATOM 663 O O . ALA A 1 84 ? -5.723 -4.176 -8.078 1 95.12 84 ALA A O 1
ATOM 664 N N . ALA A 1 85 ? -5.918 -2.654 -6.523 1 91.31 85 ALA A N 1
ATOM 665 C CA . ALA A 1 85 ? -6.406 -1.641 -7.453 1 91.31 85 ALA A CA 1
ATOM 666 C C . ALA A 1 85 ? -5.348 -1.31 -8.508 1 91.31 85 ALA A C 1
ATOM 668 O O . ALA A 1 85 ? -5.676 -1.089 -9.672 1 91.31 85 ALA A O 1
ATOM 669 N N . THR A 1 86 ? -4.066 -1.291 -8.086 1 89.12 86 THR A N 1
ATOM 670 C CA . THR A 1 86 ? -2.99 -1.048 -9.047 1 89.12 86 THR A CA 1
ATOM 671 C C . THR A 1 86 ? -2.908 -2.182 -10.062 1 89.12 86 THR A C 1
ATOM 673 O O . THR A 1 86 ? -2.355 -2.006 -11.156 1 89.12 86 THR A O 1
ATOM 676 N N . MET A 1 87 ? -3.506 -3.258 -9.719 1 95.56 87 MET A N 1
ATOM 677 C CA . MET A 1 87 ? -3.512 -4.418 -10.602 1 95.56 87 MET A CA 1
ATOM 678 C C . MET A 1 87 ? -4.801 -4.477 -11.414 1 95.56 87 MET A C 1
ATOM 680 O O . MET A 1 87 ? -5.035 -5.438 -12.148 1 95.56 87 MET A O 1
ATOM 684 N N . GLY A 1 88 ? -5.707 -3.521 -11.203 1 93.31 88 GLY A N 1
ATOM 685 C CA . GLY A 1 88 ? -6.891 -3.428 -12.047 1 93.31 88 GLY A CA 1
ATOM 686 C C . GLY A 1 88 ? -8.172 -3.76 -11.305 1 93.31 88 GLY A C 1
ATOM 687 O O . GLY A 1 88 ? -9.266 -3.67 -11.867 1 93.31 88 GLY A O 1
ATOM 688 N N . TYR A 1 89 ? -8.062 -4.141 -10.102 1 95.75 89 TYR A N 1
ATOM 689 C CA . TYR A 1 89 ? -9.258 -4.445 -9.328 1 95.75 89 TYR A CA 1
ATOM 690 C C . TYR A 1 89 ? -10.07 -3.186 -9.055 1 95.75 89 TYR A C 1
ATOM 692 O O . TYR A 1 89 ? -9.516 -2.162 -8.641 1 95.75 89 TYR A O 1
ATOM 700 N N . ARG A 1 90 ? -11.398 -3.299 -9.203 1 93.44 90 ARG A N 1
ATOM 701 C CA . ARG A 1 90 ? -12.234 -2.113 -9.039 1 93.44 90 ARG A CA 1
ATOM 702 C C . ARG A 1 90 ? -13.367 -2.377 -8.062 1 93.44 90 ARG A C 1
ATOM 704 O O . ARG A 1 90 ? -14.227 -1.517 -7.852 1 93.44 90 ARG A O 1
ATOM 711 N N . GLY A 1 91 ? -13.438 -3.559 -7.453 1 94.75 91 GLY A N 1
ATOM 712 C CA . GLY A 1 91 ? -14.477 -3.912 -6.504 1 94.75 91 GLY A CA 1
ATOM 713 C C . GLY A 1 91 ? -14.188 -3.438 -5.094 1 94.75 91 GLY A C 1
ATOM 714 O O . GLY A 1 91 ? -13.141 -2.838 -4.836 1 94.75 91 GLY A O 1
ATOM 715 N N . ALA A 1 92 ? -15.141 -3.705 -4.219 1 93.75 92 ALA A N 1
ATOM 716 C CA . ALA A 1 92 ? -14.953 -3.385 -2.803 1 93.75 92 ALA A CA 1
ATOM 717 C C . ALA A 1 92 ? -13.938 -4.32 -2.158 1 93.75 92 ALA A C 1
ATOM 719 O O . ALA A 1 92 ? -13.703 -5.43 -2.645 1 93.75 92 ALA A O 1
ATOM 720 N N . PRO A 1 93 ? -13.328 -3.881 -1.055 1 94.88 93 PRO A N 1
ATOM 721 C CA . PRO A 1 93 ? -12.32 -4.711 -0.395 1 94.88 93 PRO A CA 1
ATOM 722 C C . PRO A 1 93 ? -12.82 -6.117 -0.076 1 94.88 93 PRO A C 1
ATOM 724 O O . PRO A 1 93 ? -12.094 -7.094 -0.249 1 94.88 93 PRO A O 1
ATOM 727 N N . GLU A 1 94 ? -14.039 -6.188 0.281 1 96.75 94 GLU A N 1
ATOM 728 C CA . GLU A 1 94 ? -14.602 -7.477 0.675 1 96.75 94 GLU A CA 1
ATOM 729 C C . GLU A 1 94 ? -14.609 -8.453 -0.494 1 96.75 94 GLU A C 1
ATOM 731 O O . GLU A 1 94 ? -14.578 -9.672 -0.292 1 96.75 94 GLU A O 1
ATOM 736 N N . GLY A 1 95 ? -14.617 -7.906 -1.678 1 98 95 GLY A N 1
ATOM 737 C CA . GLY A 1 95 ? -14.562 -8.758 -2.855 1 98 95 GLY A CA 1
ATOM 738 C C . GLY A 1 95 ? -13.266 -9.547 -2.957 1 98 95 GLY A C 1
ATOM 739 O O . GLY A 1 95 ? -13.211 -10.57 -3.639 1 98 95 GLY A O 1
ATOM 740 N N . LEU A 1 96 ? -12.258 -9.164 -2.25 1 98.44 96 LEU A N 1
ATOM 741 C CA . LEU A 1 96 ? -10.953 -9.812 -2.279 1 98.44 96 LEU A CA 1
ATOM 742 C C . LEU A 1 96 ? -10.953 -11.062 -1.412 1 98.44 96 LEU A C 1
ATOM 744 O O . LEU A 1 96 ? -10.008 -11.859 -1.463 1 98.44 96 LEU A O 1
ATOM 748 N N . LEU A 1 97 ? -12.047 -11.297 -0.733 1 98.5 97 LEU A N 1
ATOM 749 C CA . LEU A 1 97 ? -12.18 -12.523 0.044 1 98.5 97 LEU A CA 1
ATOM 750 C C . LEU A 1 97 ? -12.656 -13.672 -0.834 1 98.5 97 LEU A C 1
ATOM 752 O O . LEU A 1 97 ? -12.602 -14.836 -0.428 1 98.5 97 LEU A O 1
ATOM 756 N N . ASP A 1 98 ? -13.164 -13.312 -2.016 1 98.69 98 ASP A N 1
ATOM 757 C CA . ASP A 1 98 ? -13.445 -14.344 -3.01 1 98.69 98 ASP A CA 1
ATOM 758 C C . ASP A 1 98 ? -12.148 -14.953 -3.541 1 98.69 98 ASP A C 1
ATOM 760 O O . ASP A 1 98 ? -11.266 -14.242 -4.016 1 98.69 98 ASP A O 1
ATOM 764 N N . ALA A 1 99 ? -12.062 -16.266 -3.52 1 98.69 99 ALA A N 1
ATOM 765 C CA . ALA A 1 99 ? -10.82 -16.969 -3.824 1 98.69 99 ALA A CA 1
ATOM 766 C C . ALA A 1 99 ? -10.328 -16.641 -5.23 1 98.69 99 ALA A C 1
ATOM 768 O O . ALA A 1 99 ? -9.156 -16.312 -5.422 1 98.69 99 ALA A O 1
ATOM 769 N N . GLU A 1 100 ? -11.18 -16.734 -6.16 1 98.81 100 GLU A N 1
ATOM 770 C CA . GLU A 1 100 ? -10.75 -16.5 -7.535 1 98.81 100 GLU A CA 1
ATOM 771 C C . GLU A 1 100 ? -10.344 -15.047 -7.754 1 98.81 100 GLU A C 1
ATOM 773 O O . GLU A 1 100 ? -9.32 -14.766 -8.375 1 98.81 100 GLU A O 1
ATOM 778 N N . THR A 1 101 ? -11.211 -14.141 -7.23 1 98.88 101 THR A N 1
ATOM 779 C CA . THR A 1 101 ? -10.875 -12.727 -7.332 1 98.88 101 THR A CA 1
ATOM 780 C C . THR A 1 101 ? -9.516 -12.438 -6.699 1 98.88 101 THR A C 1
ATOM 782 O O . THR A 1 101 ? -8.695 -11.734 -7.285 1 98.88 101 THR A O 1
ATOM 785 N N . ASN A 1 102 ? -9.258 -12.992 -5.57 1 98.88 102 ASN A N 1
ATOM 786 C CA . ASN A 1 102 ? -7.992 -12.789 -4.871 1 98.88 102 ASN A CA 1
ATOM 787 C C . ASN A 1 102 ? -6.805 -13.273 -5.699 1 98.88 102 ASN A C 1
ATOM 789 O O . ASN A 1 102 ? -5.855 -12.523 -5.926 1 98.88 102 ASN A O 1
ATOM 793 N N . LEU A 1 103 ? -6.91 -14.469 -6.203 1 98.88 103 LEU A N 1
ATOM 794 C CA . LEU A 1 103 ? -5.809 -15.078 -6.941 1 98.88 103 LEU A CA 1
ATOM 795 C C . LEU A 1 103 ? -5.586 -14.359 -8.273 1 98.88 103 LEU A C 1
ATOM 797 O O . LEU A 1 103 ? -4.449 -14.258 -8.742 1 98.88 103 LEU A O 1
ATOM 801 N N . LYS A 1 104 ? -6.645 -13.852 -8.812 1 98.88 104 LYS A N 1
ATOM 802 C CA . LYS A 1 104 ? -6.516 -13.109 -10.062 1 98.88 104 LYS A CA 1
ATOM 803 C C . LYS A 1 104 ? -5.652 -11.859 -9.875 1 98.88 104 LYS A C 1
ATOM 805 O O . LYS A 1 104 ? -4.656 -11.68 -10.578 1 98.88 104 LYS A O 1
ATOM 810 N N . TYR A 1 105 ? -5.918 -11.094 -8.906 1 98.56 105 TYR A N 1
ATOM 811 C CA . TYR A 1 105 ? -5.258 -9.797 -8.812 1 98.56 105 TYR A CA 1
ATOM 812 C C . TYR A 1 105 ? -3.984 -9.898 -7.977 1 98.56 105 TYR A C 1
ATOM 814 O O . TYR A 1 105 ? -2.98 -9.25 -8.281 1 98.56 105 TYR A O 1
ATOM 822 N N . ALA A 1 106 ? -4.012 -10.695 -6.895 1 98.81 106 ALA A N 1
ATOM 823 C CA . ALA A 1 106 ? -2.793 -10.906 -6.117 1 98.81 106 ALA A CA 1
ATOM 824 C C . ALA A 1 106 ? -1.77 -11.711 -6.91 1 98.81 106 ALA A C 1
ATOM 826 O O . ALA A 1 106 ? -0.562 -11.5 -6.773 1 98.81 106 ALA A O 1
ATOM 827 N N . GLY A 1 107 ? -2.283 -12.641 -7.703 1 98.81 107 GLY A N 1
ATOM 828 C CA . GLY A 1 107 ? -1.391 -13.359 -8.594 1 98.81 107 GLY A CA 1
ATOM 829 C C . GLY A 1 107 ? -0.693 -12.461 -9.602 1 98.81 107 GLY A C 1
ATOM 830 O O . GLY A 1 107 ? 0.497 -12.633 -9.875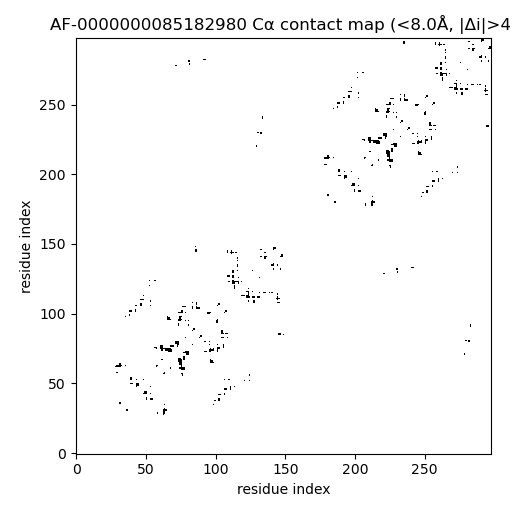 1 98.81 107 GLY A O 1
ATOM 831 N N . LYS A 1 108 ? -1.451 -11.555 -10.141 1 98.5 108 LYS A N 1
ATOM 832 C CA . LYS A 1 108 ? -0.856 -10.578 -11.047 1 98.5 108 LYS A CA 1
ATOM 833 C C . LYS A 1 108 ? 0.251 -9.789 -10.359 1 98.5 108 LYS A C 1
ATOM 835 O O . LYS A 1 108 ? 1.308 -9.547 -10.945 1 98.5 108 LYS A O 1
ATOM 840 N N . TYR A 1 109 ? 0.029 -9.398 -9.148 1 98.06 109 TYR A N 1
ATOM 841 C CA . TYR A 1 109 ? 1.039 -8.703 -8.359 1 98.06 109 TYR A CA 1
ATOM 842 C C . TYR A 1 109 ? 2.248 -9.594 -8.117 1 98.06 109 TYR A C 1
ATOM 844 O O . TYR A 1 109 ? 3.393 -9.148 -8.242 1 98.06 109 TYR A O 1
ATOM 852 N N . LEU A 1 110 ? 2.002 -10.836 -7.789 1 98.69 110 LEU A N 1
ATOM 853 C CA . LEU A 1 110 ? 3.084 -11.789 -7.574 1 98.69 110 LEU A CA 1
ATOM 854 C C . LEU A 1 110 ? 3.904 -11.977 -8.844 1 98.69 110 LEU A C 1
ATOM 856 O O . LEU A 1 110 ? 5.121 -12.156 -8.781 1 98.69 110 LEU A O 1
ATOM 860 N N . ARG A 1 111 ? 3.236 -11.969 -9.969 1 98.69 111 ARG A N 1
ATOM 861 C CA . ARG A 1 111 ? 3.971 -12.055 -11.227 1 98.69 111 ARG A CA 1
ATOM 862 C C . ARG A 1 111 ? 5.039 -10.969 -11.32 1 98.69 111 ARG A C 1
ATOM 864 O O . ARG A 1 111 ? 6.16 -11.234 -11.758 1 98.69 111 ARG A O 1
ATOM 871 N N . GLY A 1 112 ? 4.695 -9.789 -10.945 1 98 112 GLY A N 1
ATOM 872 C CA . GLY A 1 112 ? 5.684 -8.727 -10.914 1 98 112 GLY A CA 1
ATOM 873 C C . GLY A 1 112 ? 6.863 -9.039 -10.008 1 98 112 GLY A C 1
ATOM 874 O O . GLY A 1 112 ? 8.016 -8.828 -10.391 1 98 112 GLY A O 1
ATOM 875 N N . ALA A 1 113 ? 6.531 -9.484 -8.844 1 98.31 113 ALA A N 1
ATOM 876 C CA . ALA A 1 113 ? 7.586 -9.898 -7.922 1 98.31 113 ALA A CA 1
ATOM 877 C C . ALA A 1 113 ? 8.477 -10.969 -8.547 1 98.31 113 ALA A C 1
ATOM 879 O O . ALA A 1 113 ? 9.695 -10.945 -8.383 1 98.31 113 ALA A O 1
ATOM 880 N N . TRP A 1 114 ? 7.84 -11.891 -9.258 1 98.69 114 TRP A N 1
ATOM 881 C CA . TRP A 1 114 ? 8.555 -12.953 -9.945 1 98.69 114 TRP A CA 1
ATOM 882 C C . TRP A 1 114 ? 9.484 -12.383 -11.016 1 98.69 114 TRP A C 1
ATOM 884 O O . TRP A 1 114 ? 10.656 -12.773 -11.094 1 98.69 114 TRP A O 1
ATOM 894 N N . LEU A 1 115 ? 9.031 -11.406 -11.734 1 98.31 115 LEU A N 1
ATOM 895 C CA . LEU A 1 115 ? 9.82 -10.789 -12.789 1 98.31 115 LEU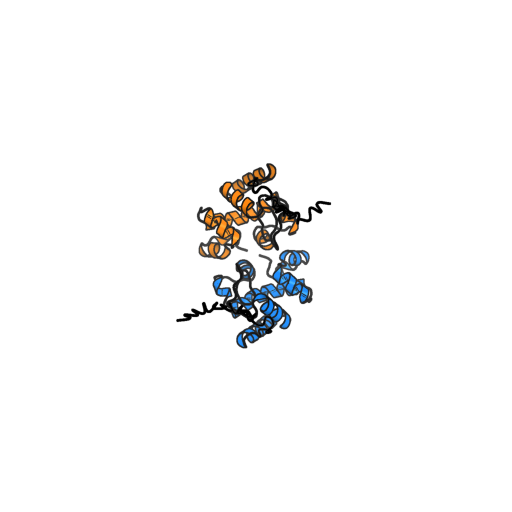 A CA 1
ATOM 896 C C . LEU A 1 115 ? 11.047 -10.086 -12.211 1 98.31 115 LEU A C 1
ATOM 898 O O . LEU A 1 115 ? 12.164 -10.266 -12.703 1 98.31 115 LEU A O 1
ATOM 902 N N . VAL A 1 116 ? 10.883 -9.438 -11.141 1 97.81 116 VAL A N 1
ATOM 903 C CA . VAL A 1 116 ? 11.992 -8.656 -10.586 1 97.81 116 VAL A CA 1
ATOM 904 C C . VAL A 1 116 ? 12.953 -9.586 -9.852 1 97.81 116 VAL A C 1
ATOM 906 O O . VAL A 1 116 ? 14.094 -9.211 -9.57 1 97.81 116 VAL A O 1
ATOM 909 N N . SER A 1 117 ? 12.5 -10.742 -9.539 1 98.44 117 SER A N 1
ATOM 910 C CA . SER A 1 117 ? 13.328 -11.711 -8.82 1 98.44 117 SER A CA 1
ATOM 911 C C . SER A 1 117 ? 14.297 -12.422 -9.758 1 98.44 117 SER A C 1
ATOM 913 O O . SER A 1 117 ? 15.211 -13.109 -9.305 1 98.44 117 SER A O 1
ATOM 915 N N . ARG A 1 118 ? 14.07 -12.289 -10.984 1 97.44 118 ARG A N 1
ATOM 916 C CA . ARG A 1 118 ? 14.867 -12.953 -12.016 1 97.44 118 ARG A CA 1
ATOM 917 C C . ARG A 1 118 ? 14.852 -14.469 -11.828 1 97.44 118 ARG A C 1
ATOM 919 O O . ARG A 1 118 ? 15.891 -15.125 -11.938 1 97.44 118 ARG A O 1
ATOM 926 N N . GLY A 1 119 ? 13.672 -14.945 -11.414 1 97 119 GLY A N 1
ATOM 927 C CA . GLY A 1 119 ? 13.453 -16.375 -11.367 1 97 119 GLY A CA 1
ATOM 928 C C . GLY A 1 119 ? 13.852 -17 -10.047 1 97 119 GLY A C 1
ATOM 929 O O . GLY A 1 119 ? 13.867 -18.234 -9.914 1 97 119 GLY A O 1
ATOM 930 N N . ASN A 1 120 ? 14.227 -16.219 -9.078 1 98.31 120 ASN A N 1
ATOM 931 C CA . ASN A 1 120 ? 14.547 -16.719 -7.742 1 98.31 120 ASN A CA 1
ATOM 932 C C . ASN A 1 120 ? 13.305 -16.734 -6.848 1 98.31 120 ASN A C 1
ATOM 934 O O . ASN A 1 120 ? 12.797 -15.688 -6.469 1 98.31 120 ASN A O 1
ATOM 938 N N . ARG A 1 121 ? 12.883 -17.906 -6.465 1 98 121 ARG A N 1
ATOM 939 C CA . ARG A 1 121 ? 11.641 -18.078 -5.723 1 98 121 ARG A CA 1
ATOM 940 C C . ARG A 1 121 ? 11.703 -17.375 -4.375 1 98 121 ARG A C 1
ATOM 942 O O . ARG A 1 121 ? 10.742 -16.703 -3.969 1 98 121 ARG A O 1
ATOM 949 N N . ASP A 1 122 ? 12.828 -17.531 -3.678 1 98.12 122 ASP A N 1
ATOM 950 C CA . ASP A 1 122 ? 12.969 -16.891 -2.371 1 98.12 122 ASP A CA 1
ATOM 951 C C . ASP A 1 122 ? 12.891 -15.367 -2.492 1 98.12 122 ASP A C 1
ATOM 953 O O . ASP A 1 122 ? 12.242 -14.703 -1.683 1 98.12 122 ASP A O 1
ATOM 957 N N . ARG A 1 123 ? 13.5 -14.852 -3.555 1 97.94 123 ARG A N 1
ATOM 958 C CA . ARG A 1 123 ? 13.445 -13.414 -3.791 1 97.94 123 ARG A CA 1
ATOM 959 C C . ARG A 1 123 ? 12.031 -12.977 -4.164 1 97.94 123 ARG A C 1
ATOM 961 O O . ARG A 1 123 ? 11.578 -11.914 -3.736 1 97.94 123 ARG A O 1
ATOM 968 N N . ALA A 1 124 ? 11.406 -13.75 -4.914 1 98.62 124 ALA A N 1
ATOM 969 C CA . ALA A 1 124 ? 10.031 -13.422 -5.297 1 98.62 124 ALA A CA 1
ATOM 970 C C . ALA A 1 124 ? 9.133 -13.312 -4.07 1 98.62 124 ALA A C 1
ATOM 972 O O . ALA A 1 124 ? 8.352 -12.359 -3.945 1 98.62 124 ALA A O 1
ATOM 973 N N . VAL A 1 125 ? 9.242 -14.281 -3.178 1 98.12 125 VAL A N 1
ATOM 974 C CA . VAL A 1 125 ? 8.445 -14.281 -1.954 1 98.12 125 VAL A CA 1
ATOM 975 C C . VAL A 1 125 ? 8.789 -13.055 -1.115 1 98.12 125 VAL A C 1
ATOM 977 O O . VAL A 1 125 ? 7.902 -12.383 -0.581 1 98.12 125 VAL A O 1
ATOM 980 N N . MET A 1 126 ? 10.078 -12.758 -1.017 1 96.12 126 MET A N 1
ATOM 981 C CA . MET A 1 126 ? 10.531 -11.578 -0.286 1 96.12 126 MET A CA 1
ATOM 982 C C . MET A 1 126 ? 9.914 -10.312 -0.871 1 96.12 126 MET A C 1
ATOM 984 O O . MET A 1 126 ? 9.367 -9.492 -0.138 1 96.12 126 MET A O 1
ATOM 988 N N . TRP A 1 127 ? 9.969 -10.172 -2.234 1 95.75 127 TRP A N 1
ATOM 989 C CA . TRP A 1 127 ? 9.469 -8.977 -2.908 1 95.75 127 TRP A CA 1
ATOM 990 C C . TRP A 1 127 ? 7.949 -8.875 -2.768 1 95.75 127 TRP A C 1
ATOM 992 O O . TRP A 1 127 ? 7.41 -7.773 -2.604 1 95.75 127 TRP A O 1
ATOM 1002 N N . TYR A 1 128 ? 7.262 -9.969 -2.781 1 96.81 128 TYR A N 1
ATOM 1003 C CA . TYR A 1 128 ? 5.816 -9.953 -2.578 1 96.81 128 TYR A CA 1
ATOM 1004 C C . TYR A 1 128 ? 5.465 -9.375 -1.215 1 96.81 128 TYR A C 1
ATOM 1006 O O . TYR A 1 128 ? 4.555 -8.547 -1.102 1 96.81 128 TYR A O 1
ATOM 1014 N N . SER A 1 129 ? 6.164 -9.727 -0.228 1 91.69 129 SER A N 1
ATOM 1015 C CA . SER A 1 129 ? 5.887 -9.32 1.146 1 91.69 129 SER A CA 1
ATOM 1016 C C . SER A 1 129 ? 6.281 -7.871 1.384 1 91.69 129 SER A C 1
ATOM 1018 O O . SER A 1 129 ? 5.562 -7.129 2.057 1 91.69 129 SER A O 1
ATOM 1020 N N . LYS A 1 130 ? 7.348 -7.469 0.827 1 88.62 130 LYS A N 1
ATOM 1021 C CA . LYS A 1 130 ? 7.914 -6.164 1.171 1 88.62 130 LYS A CA 1
ATOM 1022 C C . LYS A 1 130 ? 7.457 -5.094 0.187 1 88.62 130 LYS A C 1
ATOM 1024 O O . LYS A 1 130 ? 7.539 -3.898 0.482 1 88.62 130 LYS A O 1
ATOM 1029 N N . GLY A 1 131 ? 6.996 -5.559 -0.968 1 90.81 131 GLY A N 1
ATOM 1030 C CA . GLY A 1 131 ? 6.828 -4.613 -2.059 1 90.81 131 GLY A CA 1
ATOM 1031 C C . GLY A 1 131 ? 8.062 -4.48 -2.93 1 90.81 131 GLY A C 1
ATOM 1032 O O . GLY A 1 131 ? 9.188 -4.676 -2.459 1 90.81 131 GLY A O 1
ATOM 1033 N N . TYR A 1 132 ? 7.793 -4.125 -4.223 1 93.81 132 TYR A N 1
ATOM 1034 C CA . TYR A 1 132 ? 8.93 -4.16 -5.141 1 93.81 132 TYR A CA 1
ATOM 1035 C C . TYR A 1 132 ? 8.891 -2.977 -6.102 1 93.81 132 TYR A C 1
ATOM 1037 O O . TYR A 1 132 ? 9.508 -3.014 -7.168 1 93.81 132 TYR A O 1
ATOM 1045 N N . TYR A 1 133 ? 8.219 -1.981 -5.863 1 91.56 133 TYR A N 1
ATOM 1046 C CA . TYR A 1 133 ? 8.094 -0.836 -6.758 1 91.56 133 TYR A CA 1
ATOM 1047 C C . TYR A 1 133 ? 9.469 -0.301 -7.148 1 91.56 133 TYR A C 1
ATOM 1049 O O . TYR A 1 133 ? 9.766 -0.137 -8.336 1 91.56 133 TYR A O 1
ATOM 1057 N N . TYR A 1 134 ? 10.289 -0.101 -6.211 1 90.38 134 TYR A N 1
ATOM 1058 C CA . TYR A 1 134 ? 11.555 0.567 -6.48 1 90.38 134 TYR A CA 1
ATOM 1059 C C . TYR A 1 134 ? 12.523 -0.37 -7.191 1 90.38 134 TYR A C 1
ATOM 1061 O O . TYR A 1 134 ? 13.352 0.072 -7.996 1 90.38 134 TYR A O 1
ATOM 1069 N N . GLU A 1 135 ? 12.398 -1.635 -6.828 1 94 135 GLU A N 1
ATOM 1070 C CA . GLU A 1 135 ? 13.195 -2.598 -7.586 1 94 135 GLU A CA 1
ATOM 1071 C C . GLU A 1 135 ? 12.75 -2.656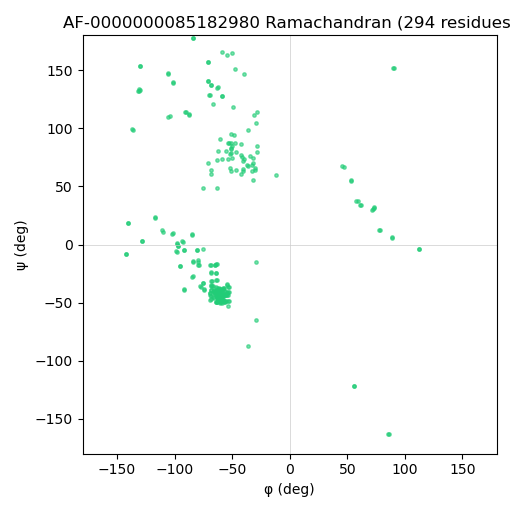 -9.047 1 94 135 GLU A C 1
ATOM 1073 O O . GLU A 1 135 ? 13.586 -2.676 -9.953 1 94 135 GLU A O 1
ATOM 1078 N N . ALA A 1 136 ? 11.453 -2.646 -9.258 1 96.31 136 ALA A N 1
ATOM 1079 C CA . ALA A 1 136 ? 10.914 -2.623 -10.609 1 96.31 136 ALA A CA 1
ATOM 1080 C C . ALA A 1 136 ? 11.352 -1.364 -11.359 1 96.31 136 ALA A C 1
ATOM 1082 O O . ALA A 1 136 ? 11.727 -1.429 -12.531 1 96.31 136 ALA A O 1
ATOM 1083 N N . LYS A 1 137 ? 11.352 -0.323 -10.711 1 92.81 137 LYS A N 1
ATOM 1084 C CA . LYS A 1 137 ? 11.781 0.945 -11.297 1 92.81 137 LYS A CA 1
ATOM 1085 C C . LYS A 1 137 ? 13.258 0.898 -11.68 1 92.81 137 LYS A C 1
ATOM 1087 O O . LYS A 1 137 ? 13.625 1.276 -12.797 1 92.81 137 LYS A O 1
ATOM 1092 N N . ARG A 1 138 ? 14.047 0.484 -10.789 1 93.81 138 ARG A N 1
ATOM 1093 C CA . ARG A 1 138 ? 15.484 0.38 -11.031 1 93.81 138 ARG A CA 1
ATOM 1094 C C . ARG A 1 138 ? 15.766 -0.47 -12.266 1 93.81 138 ARG A C 1
ATOM 1096 O O . ARG A 1 138 ? 16.672 -0.16 -13.047 1 93.81 138 ARG A O 1
ATOM 1103 N N . MET A 1 139 ? 14.93 -1.435 -12.43 1 96.88 139 MET A N 1
ATOM 1104 C CA . MET A 1 139 ? 15.156 -2.4 -13.508 1 96.88 139 MET A CA 1
ATOM 1105 C C . MET A 1 139 ? 14.445 -1.976 -14.781 1 96.88 139 MET A C 1
ATOM 1107 O O . MET A 1 139 ? 14.562 -2.641 -15.812 1 96.88 139 MET A O 1
ATOM 1111 N N . GLY A 1 140 ? 13.695 -0.915 -14.695 1 95.56 140 GLY A N 1
ATOM 1112 C CA . GLY A 1 140 ? 12.953 -0.459 -15.859 1 95.56 140 GLY A CA 1
ATOM 1113 C C . GLY A 1 140 ? 11.766 -1.344 -16.188 1 95.56 140 GLY A C 1
ATOM 1114 O O . GLY A 1 140 ? 11.398 -1.486 -17.359 1 95.56 140 GLY A O 1
ATOM 1115 N N . LEU A 1 141 ? 11.148 -1.952 -15.172 1 96.69 141 LEU A N 1
ATOM 1116 C CA . LEU A 1 141 ? 10.117 -2.953 -15.414 1 96.69 141 LEU A CA 1
ATOM 1117 C C . LEU A 1 141 ? 8.773 -2.488 -14.859 1 96.69 141 LEU A C 1
ATOM 1119 O O . LEU A 1 141 ? 7.91 -3.309 -14.547 1 96.69 141 LEU A O 1
ATOM 1123 N N . LEU A 1 142 ? 8.523 -1.204 -14.695 1 93.62 142 LEU A N 1
ATOM 1124 C CA . LEU A 1 142 ? 7.289 -0.707 -14.102 1 93.62 142 LEU A CA 1
ATOM 1125 C C . LEU A 1 142 ? 6.086 -1.081 -14.961 1 93.62 142 LEU A C 1
ATOM 1127 O O . LEU A 1 142 ? 5.031 -1.445 -14.438 1 93.62 142 LEU A O 1
ATOM 1131 N N . ARG A 1 143 ? 6.23 -0.988 -16.25 1 93.62 143 ARG A N 1
ATOM 1132 C CA . ARG A 1 143 ? 5.133 -1.344 -17.141 1 93.62 143 ARG A CA 1
ATOM 1133 C C . ARG A 1 143 ? 4.879 -2.848 -17.125 1 93.62 143 ARG A C 1
ATOM 1135 O O . ARG A 1 143 ? 3.734 -3.287 -17 1 93.62 143 ARG A O 1
ATOM 1142 N N . GLU A 1 144 ? 5.926 -3.604 -17.125 1 95.44 144 GLU A N 1
ATOM 1143 C CA . GLU A 1 144 ? 5.828 -5.059 -17.188 1 95.44 144 GLU A CA 1
ATOM 1144 C C . GLU A 1 144 ? 5.234 -5.629 -15.906 1 95.44 144 GLU A C 1
ATOM 1146 O O . GLU A 1 144 ? 4.602 -6.684 -15.922 1 95.44 144 GLU A O 1
ATOM 1151 N N . THR A 1 145 ? 5.387 -4.852 -14.852 1 95.69 145 THR A N 1
ATOM 1152 C CA . THR A 1 145 ? 4.902 -5.344 -13.57 1 95.69 145 THR A CA 1
ATOM 1153 C C . THR A 1 145 ? 3.525 -4.766 -13.25 1 95.69 145 THR A C 1
ATOM 1155 O O . THR A 1 145 ? 2.947 -5.066 -12.203 1 95.69 145 THR A O 1
ATOM 1158 N N . GLY A 1 146 ? 2.998 -3.998 -14.086 1 89.94 146 GLY A N 1
ATOM 1159 C CA . GLY A 1 146 ? 1.68 -3.422 -13.867 1 89.94 146 GLY A CA 1
ATOM 1160 C C . GLY A 1 146 ? 1.69 -2.252 -12.906 1 89.94 146 GLY A C 1
ATOM 1161 O O . GLY A 1 146 ? 0.639 -1.838 -12.414 1 89.94 146 GLY A O 1
ATOM 1162 N N . LEU A 1 147 ? 2.871 -1.715 -12.562 1 85.69 147 LEU A N 1
ATOM 1163 C CA . LEU A 1 147 ? 2.994 -0.689 -11.531 1 85.69 147 LEU A CA 1
ATOM 1164 C C . LEU A 1 147 ? 3.064 0.701 -12.156 1 85.69 147 LEU A C 1
ATOM 1166 O O . LEU A 1 147 ? 3.258 1.693 -11.445 1 85.69 147 LEU A O 1
ATOM 1170 N N . ARG A 1 148 ? 3.133 0.793 -13.477 1 71.25 148 ARG A N 1
ATOM 1171 C CA . ARG A 1 148 ? 3.123 2.102 -14.125 1 71.25 148 ARG A CA 1
ATOM 1172 C C . ARG A 1 148 ? 1.697 2.576 -14.383 1 71.25 148 ARG A C 1
ATOM 1174 O O . ARG A 1 148 ? 0.899 1.857 -14.984 1 71.25 148 ARG A O 1
ATOM 1181 N N . SER A 1 149 ? 1.207 3.771 -13.555 1 52.75 149 SER A N 1
ATOM 1182 C CA . SER A 1 149 ? -0.001 4.461 -14 1 52.75 149 SER A CA 1
ATOM 1183 C C . SER A 1 149 ? 0.204 5.121 -15.359 1 52.75 149 SER A C 1
ATOM 1185 O O . SER A 1 149 ? 1.331 5.461 -15.727 1 52.75 149 SER A O 1
ATOM 1187 N N . MET B 1 1 ? 31.297 -20.344 82.125 1 28.55 1 MET B N 1
ATOM 1188 C CA . MET B 1 1 ? 31.516 -19.391 81 1 28.55 1 MET B CA 1
ATOM 1189 C C . MET B 1 1 ? 30.328 -19.375 80.062 1 28.55 1 MET B C 1
ATOM 1191 O O . MET B 1 1 ? 29.859 -20.422 79.625 1 28.55 1 MET B O 1
ATOM 1195 N N . GLN B 1 2 ? 29.438 -18.25 80.062 1 31.41 2 GLN B N 1
ATOM 1196 C CA . GLN B 1 2 ? 28.078 -17.906 79.688 1 31.41 2 GLN B CA 1
ATOM 1197 C C . GLN B 1 2 ? 27.922 -17.953 78.188 1 31.41 2 GLN B C 1
ATOM 1199 O O . GLN B 1 2 ? 28.469 -17.109 77.438 1 31.41 2 GLN B O 1
ATOM 1204 N N . ILE B 1 3 ? 28.156 -19.156 77.562 1 37.78 3 ILE B N 1
ATOM 1205 C CA . ILE B 1 3 ? 28.281 -19.312 76.125 1 37.78 3 ILE B CA 1
ATOM 1206 C C . ILE B 1 3 ? 26.969 -18.938 75.438 1 37.78 3 ILE B C 1
ATOM 1208 O O . ILE B 1 3 ? 25.938 -19.578 75.688 1 37.78 3 ILE B O 1
ATOM 1212 N N . HIS B 1 4 ? 26.734 -17.609 75.438 1 35.53 4 HIS B N 1
ATOM 1213 C CA . HIS B 1 4 ? 25.578 -16.938 74.875 1 35.53 4 HIS B CA 1
ATOM 1214 C C . HIS B 1 4 ? 25.406 -17.312 73.375 1 35.53 4 HIS B C 1
ATOM 1216 O O . HIS B 1 4 ? 26.312 -17.125 72.562 1 35.53 4 HIS B O 1
ATOM 1222 N N . SER B 1 5 ? 24.812 -18.484 73.125 1 28.52 5 SER B N 1
ATOM 1223 C CA . SER B 1 5 ? 24.641 -19.188 71.875 1 28.52 5 SER B CA 1
ATOM 1224 C C . SER B 1 5 ? 23.984 -18.297 70.812 1 28.52 5 SER B C 1
ATOM 1226 O O . SER B 1 5 ? 24.328 -18.359 69.625 1 28.52 5 SER B O 1
ATOM 1228 N N . ARG B 1 6 ? 22.781 -17.703 71.25 1 29.28 6 ARG B N 1
ATOM 1229 C CA . ARG B 1 6 ? 21.672 -17.734 70.312 1 29.28 6 ARG B CA 1
ATOM 1230 C C . ARG B 1 6 ? 22.016 -17.031 69 1 29.28 6 ARG B C 1
ATOM 1232 O O . ARG B 1 6 ? 22.953 -16.234 68.938 1 29.28 6 ARG B O 1
ATOM 1239 N N . ARG B 1 7 ? 21.141 -17.281 67.938 1 30.42 7 ARG B N 1
ATOM 1240 C CA . ARG B 1 7 ? 20.703 -17.328 66.562 1 30.42 7 ARG B CA 1
ATOM 1241 C C . ARG B 1 7 ? 20.453 -15.93 66 1 30.42 7 ARG B C 1
ATOM 1243 O O . ARG B 1 7 ? 19.594 -15.203 66.438 1 30.42 7 ARG B O 1
ATOM 1250 N N . ALA B 1 8 ? 21.516 -15.195 65.812 1 28.2 8 ALA B N 1
ATOM 1251 C CA . ALA B 1 8 ? 21.312 -13.891 65.188 1 28.2 8 ALA B CA 1
ATOM 1252 C C . ALA B 1 8 ? 20.562 -14.023 63.875 1 28.2 8 ALA B C 1
ATOM 1254 O O . ALA B 1 8 ? 20.984 -14.789 63 1 28.2 8 ALA B O 1
ATOM 1255 N N . ALA B 1 9 ? 19.188 -14.008 64 1 30.3 9 ALA B N 1
ATOM 1256 C CA . ALA B 1 9 ? 18.25 -13.898 62.906 1 30.3 9 ALA B CA 1
ATOM 1257 C C . ALA B 1 9 ? 18.703 -12.867 61.875 1 30.3 9 ALA B C 1
ATOM 1259 O O . ALA B 1 9 ? 18.875 -11.695 62.219 1 30.3 9 ALA B O 1
ATOM 1260 N N . LEU B 1 10 ? 19.688 -13.289 61.062 1 28.39 10 LEU B N 1
ATOM 1261 C CA . LEU B 1 10 ? 20.141 -12.422 59.969 1 28.39 10 LEU B CA 1
ATOM 1262 C C . LEU B 1 10 ? 18.953 -11.914 59.156 1 28.39 10 LEU B C 1
ATOM 1264 O O . LEU B 1 10 ? 18.172 -12.703 58.625 1 28.39 10 LEU B O 1
ATOM 1268 N N . ALA B 1 11 ? 18.344 -10.805 59.656 1 30.81 11 ALA B N 1
ATOM 1269 C CA . ALA B 1 11 ? 17.359 -10.016 58.938 1 30.81 11 ALA B CA 1
ATOM 1270 C C . ALA B 1 11 ? 17.828 -9.719 57.5 1 30.81 11 ALA B C 1
ATOM 1272 O O . ALA B 1 11 ? 18.797 -8.977 57.312 1 30.81 11 ALA B O 1
ATOM 1273 N N . LEU B 1 12 ? 17.938 -10.844 56.781 1 28.92 12 LEU B N 1
ATOM 1274 C CA . LEU B 1 12 ? 18.25 -10.586 55.375 1 28.92 12 LEU B CA 1
ATOM 1275 C C . LEU B 1 12 ? 17.328 -9.508 54.812 1 28.92 12 LEU B C 1
ATOM 1277 O O . LEU B 1 12 ? 16.094 -9.633 54.875 1 28.92 12 LEU B O 1
ATOM 1281 N N . LEU B 1 13 ? 17.797 -8.258 55 1 28.84 13 LEU B N 1
ATOM 1282 C CA . LEU B 1 13 ? 17.25 -7.066 54.375 1 28.84 13 LEU B CA 1
ATOM 1283 C C . LEU B 1 13 ? 17.141 -7.266 52.875 1 28.84 13 LEU B C 1
ATOM 1285 O O . LEU B 1 13 ? 18.141 -7.438 52.188 1 28.84 13 LEU B O 1
ATOM 1289 N N . ILE B 1 14 ? 16.312 -8.219 52.531 1 32.25 14 ILE B N 1
ATOM 1290 C CA . ILE B 1 14 ? 16.062 -8.281 51.094 1 32.25 14 ILE B CA 1
ATOM 1291 C C . ILE B 1 14 ? 15.695 -6.891 50.594 1 32.25 14 ILE B C 1
ATOM 1293 O O . ILE B 1 14 ? 14.664 -6.336 50.969 1 32.25 14 ILE B O 1
ATOM 1297 N N . ALA B 1 15 ? 16.703 -5.953 50.469 1 31.09 15 ALA B N 1
ATOM 1298 C CA . ALA B 1 15 ? 16.453 -4.703 49.75 1 31.09 15 ALA B CA 1
ATOM 1299 C C . ALA B 1 15 ? 15.836 -4.973 48.375 1 31.09 15 ALA B C 1
ATOM 1301 O O . ALA B 1 15 ? 16.375 -5.746 47.594 1 31.09 15 ALA B O 1
ATOM 1302 N N . GLY B 1 16 ? 14.484 -5.152 48.438 1 30.91 16 GLY B N 1
ATOM 1303 C CA . GLY B 1 16 ? 13.742 -5.055 47.188 1 30.91 16 GLY B CA 1
ATOM 1304 C C . GLY B 1 16 ? 14.297 -3.998 46.25 1 30.91 16 GLY B C 1
ATOM 1305 O O . GLY B 1 16 ? 14.234 -2.803 46.531 1 30.91 16 GLY B O 1
ATOM 1306 N N . LEU B 1 17 ? 15.461 -4.215 45.75 1 32.69 17 LEU B N 1
ATOM 1307 C CA . LEU B 1 17 ? 15.875 -3.348 44.656 1 32.69 17 LEU B CA 1
ATOM 1308 C C . LEU B 1 17 ? 14.711 -3.07 43.688 1 32.69 17 LEU B C 1
ATOM 1310 O O . LEU B 1 17 ? 14.242 -3.975 43 1 32.69 17 LEU B O 1
ATOM 1314 N N . ALA B 1 18 ? 13.734 -2.217 44.219 1 31.67 18 ALA B N 1
ATOM 1315 C CA . ALA B 1 18 ? 12.828 -1.552 43.281 1 31.67 18 ALA B CA 1
ATOM 1316 C C . ALA B 1 18 ? 13.555 -1.158 42 1 31.67 18 ALA B C 1
ATOM 1318 O O . ALA B 1 18 ? 14.492 -0.353 42.031 1 31.67 18 ALA B O 1
ATOM 1319 N N . ALA B 1 19 ? 13.953 -2.146 41.219 1 34.06 19 ALA B N 1
ATOM 1320 C CA . ALA B 1 19 ? 14.344 -1.783 39.875 1 34.06 19 ALA B CA 1
ATOM 1321 C C . ALA B 1 19 ? 13.539 -0.583 39.375 1 34.06 19 ALA B C 1
ATOM 1323 O O . ALA B 1 19 ? 12.32 -0.669 39.188 1 34.06 19 ALA B O 1
ATOM 1324 N N . CYS B 1 20 ? 13.828 0.636 39.969 1 32.09 20 CYS B N 1
ATOM 1325 C CA . CYS B 1 20 ? 13.391 1.858 39.312 1 32.09 20 CYS B CA 1
ATOM 1326 C C . CYS B 1 20 ? 13.398 1.692 37.781 1 32.09 20 CYS B C 1
ATOM 1328 O O . CYS B 1 20 ? 14.461 1.63 37.188 1 32.09 20 CYS B O 1
ATOM 1330 N N . GLY B 1 21 ? 12.688 0.67 37.344 1 37.31 21 GLY B N 1
ATOM 1331 C CA . GLY B 1 21 ? 12.5 0.828 35.906 1 37.31 21 GLY B CA 1
ATOM 1332 C C . GLY B 1 21 ? 12.508 2.277 35.469 1 37.31 21 GLY B C 1
ATOM 1333 O O . GLY B 1 21 ? 11.758 3.102 36 1 37.31 21 GLY B O 1
ATOM 1334 N N . ARG B 1 22 ? 13.68 2.838 35.344 1 33.62 22 ARG B N 1
ATOM 1335 C CA . ARG B 1 22 ? 13.734 4.164 34.75 1 33.62 22 ARG B CA 1
ATOM 1336 C C . ARG B 1 22 ? 12.594 4.367 33.75 1 33.62 22 ARG B C 1
ATOM 1338 O O . ARG B 1 22 ? 12.539 3.705 32.719 1 33.62 22 ARG B O 1
ATOM 1345 N N . ARG B 1 23 ? 11.352 4.324 34.344 1 36.12 23 ARG B N 1
ATOM 1346 C CA . ARG B 1 23 ? 10.398 5 33.469 1 36.12 23 ARG B CA 1
ATOM 1347 C C . ARG B 1 23 ? 11.07 6.141 32.688 1 36.12 23 ARG B C 1
ATOM 1349 O O . ARG B 1 23 ? 11.578 7.086 33.312 1 36.12 23 ARG B O 1
ATOM 1356 N N . GLU B 1 24 ? 11.867 5.875 31.672 1 38.72 24 GLU B N 1
ATOM 1357 C CA . GLU B 1 24 ? 12.164 7.102 30.938 1 38.72 24 GLU B CA 1
ATOM 1358 C C . GLU B 1 24 ? 11 8.086 31.016 1 38.72 24 GLU B C 1
ATOM 1360 O O . GLU B 1 24 ? 9.836 7.672 30.984 1 38.72 24 GLU B O 1
ATOM 1365 N N . PRO B 1 25 ? 11.141 9.141 31.672 1 36.16 25 PRO B N 1
ATOM 1366 C CA . PRO B 1 25 ? 10.008 10.07 31.781 1 36.16 25 PRO B CA 1
ATOM 1367 C C . PRO B 1 25 ? 9.086 10.008 30.562 1 36.16 25 PRO B C 1
ATOM 1369 O O . PRO B 1 25 ? 9.547 9.828 29.438 1 36.16 25 PRO B O 1
ATOM 1372 N N . ARG B 1 26 ? 7.984 9.398 30.703 1 37.75 26 ARG B N 1
ATOM 1373 C CA . ARG B 1 26 ? 6.887 9.711 29.797 1 37.75 26 ARG B CA 1
ATOM 1374 C C . ARG B 1 26 ? 6.973 11.156 29.312 1 37.75 26 ARG B C 1
ATOM 1376 O O . ARG B 1 26 ? 6 11.695 28.781 1 37.75 26 ARG B O 1
ATOM 1383 N N . GLY B 1 27 ? 7.887 12.008 30.109 1 35.66 27 GLY B N 1
ATOM 1384 C CA . GLY B 1 27 ? 7.578 13.422 29.969 1 35.66 27 GLY B CA 1
ATOM 1385 C C . GLY B 1 27 ? 7.117 13.805 28.578 1 35.66 27 GLY B C 1
ATOM 1386 O O . GLY B 1 27 ? 6.074 14.445 28.422 1 35.66 27 GLY B O 1
ATOM 1387 N N . ARG B 1 28 ? 8.195 14.156 27.625 1 39.22 28 ARG B N 1
ATOM 1388 C CA . ARG B 1 28 ? 8.094 15.234 26.641 1 39.22 28 ARG B CA 1
ATOM 1389 C C . ARG B 1 28 ? 7.066 14.906 25.562 1 39.22 28 ARG B C 1
ATOM 1391 O O . ARG B 1 28 ? 7.258 13.977 24.781 1 39.22 28 ARG B O 1
ATOM 1398 N N . ARG B 1 29 ? 5.844 14.742 25.688 1 45.69 29 ARG B N 1
ATOM 1399 C CA . ARG B 1 29 ? 4.855 15 24.641 1 45.69 29 ARG B CA 1
ATOM 1400 C C . ARG B 1 29 ? 5.473 15.773 23.484 1 45.69 29 ARG B C 1
ATOM 1402 O O . ARG B 1 29 ? 5.762 16.969 23.625 1 45.69 29 ARG B O 1
ATOM 1409 N N . HIS B 1 30 ? 6.586 15.203 22.75 1 55.38 30 HIS B N 1
ATOM 1410 C CA . HIS B 1 30 ? 7.676 15.406 21.812 1 55.38 30 HIS B CA 1
ATOM 1411 C C . HIS B 1 30 ? 7.258 16.328 20.672 1 55.38 30 HIS B C 1
ATOM 1413 O O . HIS B 1 30 ? 6.508 15.922 19.781 1 55.38 30 HIS B O 1
ATOM 1419 N N . ALA B 1 31 ? 6.988 17.484 20.969 1 76.12 31 ALA B N 1
ATOM 1420 C CA . ALA B 1 31 ? 6.797 18.578 20.016 1 76.12 31 ALA B CA 1
ATOM 1421 C C . ALA B 1 31 ? 7.949 18.641 19.016 1 76.12 31 ALA B C 1
ATOM 1423 O O . ALA B 1 31 ? 9.086 18.281 19.344 1 76.12 31 ALA B O 1
ATOM 1424 N N . GLY B 1 32 ? 7.703 18.469 17.766 1 83.12 32 GLY B N 1
ATOM 1425 C CA . GLY B 1 32 ? 8.656 18.547 16.672 1 83.12 32 GLY B CA 1
ATOM 1426 C C . GLY B 1 32 ? 9.656 19.672 16.828 1 83.12 32 GLY B C 1
ATOM 1427 O O . GLY B 1 32 ? 9.422 20.625 17.594 1 83.12 32 GLY B O 1
ATOM 1428 N N . THR B 1 33 ? 10.875 19.438 16.344 1 92.06 33 THR B N 1
ATOM 1429 C CA . THR B 1 33 ? 11.836 20.531 16.25 1 92.06 33 THR B CA 1
ATOM 1430 C C . THR B 1 33 ? 11.211 21.734 15.562 1 92.06 33 THR B C 1
ATOM 1432 O O . THR B 1 33 ? 10.141 21.625 14.953 1 92.06 33 THR B O 1
ATOM 1435 N N . ALA B 1 34 ? 11.891 22.891 15.711 1 95.75 34 ALA B N 1
ATOM 1436 C CA . ALA B 1 34 ? 11.43 24.094 15.039 1 95.75 34 ALA B CA 1
ATOM 1437 C C . ALA B 1 34 ? 11.336 23.891 13.531 1 95.75 34 ALA B C 1
ATOM 1439 O O . ALA B 1 34 ? 10.398 24.359 12.883 1 95.75 34 ALA B O 1
ATOM 1440 N N . GLN B 1 35 ? 12.367 23.234 12.992 1 96.88 35 GLN B N 1
ATOM 1441 C CA . GLN B 1 35 ? 12.375 23 11.555 1 96.88 35 GLN B CA 1
ATOM 1442 C C . GLN B 1 35 ? 11.203 22.109 11.133 1 96.88 35 GLN B C 1
ATOM 1444 O O . GLN B 1 35 ? 10.5 22.422 10.172 1 96.88 35 GLN B O 1
ATOM 1449 N N . VAL B 1 36 ? 10.969 21.031 11.867 1 98.19 36 VAL B N 1
ATOM 1450 C CA . VAL B 1 36 ? 9.867 20.125 11.555 1 98.19 36 VAL B CA 1
ATOM 1451 C C . VAL B 1 36 ? 8.539 20.859 11.688 1 98.19 36 VAL B C 1
ATOM 1453 O O . VAL B 1 36 ? 7.664 20.734 10.828 1 98.19 36 VAL B O 1
ATOM 1456 N N . ASN B 1 37 ? 8.43 21.625 12.695 1 98.06 37 ASN B N 1
ATOM 1457 C CA . ASN B 1 37 ? 7.199 22.391 12.898 1 98.06 37 ASN B CA 1
ATOM 1458 C C . ASN B 1 37 ? 6.953 23.375 11.766 1 98.06 37 ASN B C 1
ATOM 1460 O O . ASN B 1 37 ? 5.816 23.547 11.32 1 98.06 37 ASN B O 1
ATOM 1464 N N . ARG B 1 38 ? 8.023 24.031 11.344 1 98.19 38 ARG B N 1
ATOM 1465 C CA . ARG B 1 38 ? 7.898 24.953 10.219 1 98.19 38 ARG B CA 1
ATOM 1466 C C . ARG B 1 38 ? 7.465 24.219 8.953 1 98.19 38 ARG B C 1
ATOM 1468 O O . ARG B 1 38 ? 6.648 24.734 8.18 1 98.19 38 ARG B O 1
ATOM 1475 N N . LEU B 1 39 ? 8 23.094 8.734 1 98.69 39 LEU B N 1
ATOM 1476 C CA . LEU B 1 39 ? 7.648 22.281 7.57 1 98.69 39 LEU B CA 1
ATOM 1477 C C . LEU B 1 39 ? 6.199 21.812 7.648 1 98.69 39 LEU B C 1
ATOM 1479 O O . LEU B 1 39 ? 5.488 21.812 6.641 1 98.69 39 LEU B O 1
ATOM 1483 N N . ILE B 1 40 ? 5.73 21.438 8.82 1 98.69 40 ILE B N 1
ATOM 1484 C CA . ILE B 1 40 ? 4.34 21.031 9.008 1 98.69 40 ILE B CA 1
ATOM 1485 C C . ILE B 1 40 ? 3.41 22.188 8.68 1 98.69 40 ILE B C 1
ATOM 1487 O O . ILE B 1 40 ? 2.416 22.016 7.969 1 98.69 40 ILE B O 1
ATOM 1491 N N . THR B 1 41 ? 3.762 23.312 9.203 1 98.56 41 THR B N 1
ATOM 1492 C CA . THR B 1 41 ? 2.988 24.516 8.891 1 98.56 41 THR B CA 1
ATOM 1493 C C . THR B 1 41 ? 2.93 24.734 7.379 1 98.56 41 THR B C 1
ATOM 1495 O O . THR B 1 41 ? 1.854 24.969 6.82 1 98.56 41 THR B O 1
ATOM 1498 N N . LYS B 1 42 ? 4.051 24.688 6.715 1 98.81 42 LYS B N 1
ATOM 1499 C CA . LYS B 1 42 ? 4.164 24.906 5.277 1 98.81 42 LYS B CA 1
ATOM 1500 C C . LYS B 1 42 ? 3.268 23.953 4.5 1 98.81 42 LYS B C 1
ATOM 1502 O O . LYS B 1 42 ? 2.453 24.375 3.68 1 98.81 42 LYS B O 1
ATOM 1507 N N . TYR B 1 43 ? 3.301 22.688 4.781 1 98.81 43 TYR B N 1
ATOM 1508 C CA . TYR B 1 43 ? 2.623 21.703 3.945 1 98.81 43 TYR B CA 1
ATOM 1509 C C . TYR B 1 43 ? 1.153 21.578 4.332 1 98.81 43 TYR B C 1
ATOM 1511 O O . TYR B 1 43 ? 0.308 21.266 3.494 1 98.81 43 TYR B O 1
ATOM 1519 N N . ALA B 1 44 ? 0.834 21.875 5.598 1 98.75 44 ALA B N 1
ATOM 1520 C CA . ALA B 1 44 ? -0.583 22 5.93 1 98.75 44 ALA B CA 1
ATOM 1521 C C . ALA B 1 44 ? -1.245 23.094 5.098 1 98.75 44 ALA B C 1
ATOM 1523 O O . ALA B 1 44 ? -2.361 22.922 4.602 1 98.75 44 ALA B O 1
ATOM 1524 N N . ARG B 1 45 ? -0.511 24.188 4.953 1 98.56 45 ARG B N 1
ATOM 1525 C CA . ARG B 1 45 ? -1.011 25.312 4.156 1 98.56 45 ARG B CA 1
ATOM 1526 C C . ARG B 1 45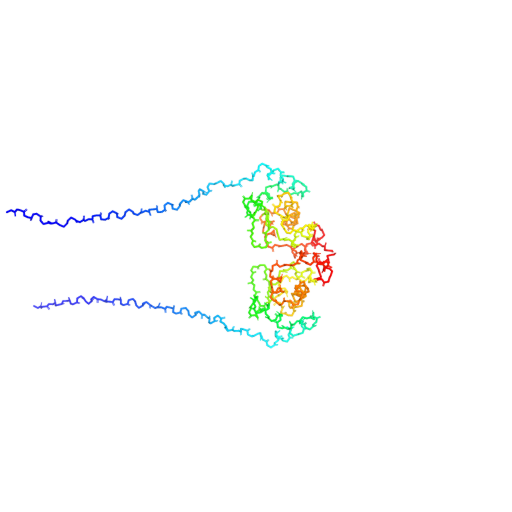 ? -1.082 24.938 2.678 1 98.56 45 ARG B C 1
ATOM 1528 O O . ARG B 1 45 ? -2.102 25.172 2.023 1 98.56 45 ARG B O 1
ATOM 1535 N N . ILE B 1 46 ? -0.071 24.344 2.115 1 98.69 46 ILE B N 1
ATOM 1536 C CA . ILE B 1 46 ? -0.006 23.969 0.71 1 98.69 46 ILE B CA 1
ATOM 1537 C C . ILE B 1 46 ? -1.176 23.047 0.374 1 98.69 46 ILE B C 1
ATOM 1539 O O . ILE B 1 46 ? -1.798 23.172 -0.682 1 98.69 46 ILE B O 1
ATOM 1543 N N . TYR B 1 47 ? -1.522 22.141 1.316 1 98.31 47 TYR B N 1
ATOM 1544 C CA . TYR B 1 47 ? -2.535 21.141 1.012 1 98.31 47 TYR B CA 1
ATOM 1545 C C . TYR B 1 47 ? -3.881 21.516 1.618 1 98.31 47 TYR B C 1
ATOM 1547 O O . TYR B 1 47 ? -4.809 20.703 1.644 1 98.31 47 TYR B O 1
ATOM 1555 N N . ASP B 1 48 ? -3.971 22.703 2.102 1 97.44 48 ASP B N 1
ATOM 1556 C CA . ASP B 1 48 ? -5.219 23.281 2.584 1 97.44 48 ASP B CA 1
ATOM 1557 C C . ASP B 1 48 ? -5.895 22.375 3.604 1 97.44 48 ASP B C 1
ATOM 1559 O O . ASP B 1 48 ? -7.062 22.016 3.451 1 97.44 48 ASP B O 1
ATOM 1563 N N . MET B 1 49 ? -5.172 22.016 4.652 1 97.88 49 MET B N 1
ATOM 1564 C CA . MET B 1 49 ? -5.676 21.203 5.762 1 97.88 49 MET B CA 1
ATOM 1565 C C . MET B 1 49 ? -5.336 21.859 7.102 1 97.88 49 MET B C 1
ATOM 1567 O O . MET B 1 49 ? -4.383 22.641 7.191 1 97.88 49 MET B O 1
ATOM 1571 N N . PRO B 1 50 ? -6.137 21.594 8.148 1 98.38 50 PRO B N 1
ATOM 1572 C CA . PRO B 1 50 ? -5.77 22.141 9.461 1 98.38 50 PRO B CA 1
ATOM 1573 C C . PRO B 1 50 ? -4.395 21.672 9.93 1 98.38 50 PRO B C 1
ATOM 1575 O O . PRO B 1 50 ? -4.098 20.469 9.883 1 98.38 50 PRO B O 1
ATOM 1578 N N . GLU B 1 51 ? -3.627 22.578 10.273 1 98.31 51 GLU B N 1
ATOM 1579 C CA . GLU B 1 51 ? -2.271 22.281 10.727 1 98.31 51 GLU B CA 1
ATOM 1580 C C . GLU B 1 51 ? -2.283 21.25 11.852 1 98.31 51 GLU B C 1
ATOM 1582 O O . GLU B 1 51 ? -1.431 20.359 11.891 1 98.31 51 GLU B O 1
ATOM 1587 N N . ASP B 1 52 ? -3.174 21.328 12.75 1 98 52 ASP B N 1
ATOM 1588 C CA . ASP B 1 52 ? -3.232 20.438 13.898 1 98 52 ASP B CA 1
ATOM 1589 C C . ASP B 1 52 ? -3.477 19 13.453 1 98 52 ASP B C 1
ATOM 1591 O O . ASP B 1 52 ? -3.059 18.047 14.125 1 98 52 ASP B O 1
ATOM 1595 N N . LEU B 1 53 ? -4.188 18.812 12.328 1 98.62 53 LEU B N 1
ATOM 1596 C CA . LEU B 1 53 ? -4.383 17.469 11.789 1 98.62 53 LEU B CA 1
ATOM 1597 C C . LEU B 1 53 ? -3.047 16.844 11.398 1 98.62 53 LEU B C 1
ATOM 1599 O O . LEU B 1 53 ? -2.777 15.695 11.734 1 98.62 53 LEU B O 1
ATOM 1603 N N . MET B 1 54 ? -2.254 17.578 10.68 1 98.5 54 MET B N 1
ATOM 1604 C CA . MET B 1 54 ? -0.952 17.062 10.281 1 98.5 54 MET B CA 1
ATOM 1605 C C . MET B 1 54 ? -0.075 16.797 11.5 1 98.5 54 MET B C 1
ATOM 1607 O O . MET B 1 54 ? 0.61 15.766 11.562 1 98.5 54 MET B O 1
ATOM 1611 N N . HIS B 1 55 ? -0.108 17.656 12.516 1 98.31 55 HIS B N 1
ATOM 1612 C CA . HIS B 1 55 ? 0.61 17.422 13.758 1 98.31 55 HIS B CA 1
ATOM 1613 C C . HIS B 1 55 ? 0.158 16.109 14.414 1 98.31 55 HIS B C 1
ATOM 1615 O O . HIS B 1 55 ? 0.986 15.328 14.875 1 98.31 55 HIS B O 1
ATOM 1621 N N . ARG B 1 56 ? -1.091 15.93 14.422 1 97.88 56 ARG B N 1
ATOM 1622 C CA . ARG B 1 56 ? -1.635 14.727 15.047 1 97.88 56 ARG B CA 1
ATOM 1623 C C . ARG B 1 56 ? -1.093 13.469 14.383 1 97.88 56 ARG B C 1
ATOM 1625 O O . ARG B 1 56 ? -0.716 12.508 15.062 1 97.88 56 ARG B O 1
ATOM 1632 N N . VAL B 1 57 ? -1.064 13.484 13.109 1 98.5 57 VAL B N 1
ATOM 1633 C CA . VAL B 1 57 ? -0.576 12.32 12.375 1 98.5 57 VAL B CA 1
ATOM 1634 C C . VAL B 1 57 ? 0.927 12.164 12.594 1 98.5 57 VAL B C 1
ATOM 1636 O O . VAL B 1 57 ? 1.409 11.062 12.852 1 98.5 57 VAL B O 1
ATOM 1639 N N . VAL B 1 58 ? 1.674 13.211 12.547 1 98.56 58 VAL B N 1
ATOM 1640 C CA . VAL B 1 58 ? 3.117 13.156 12.742 1 98.56 58 VAL B CA 1
ATOM 1641 C C . VAL B 1 58 ? 3.426 12.633 14.141 1 98.56 58 VAL B C 1
ATOM 1643 O O . VAL B 1 58 ? 4.285 11.758 14.312 1 98.56 58 VAL B O 1
ATOM 1646 N N . GLU B 1 59 ? 2.748 13.125 15.094 1 97.75 59 GLU B N 1
ATOM 1647 C CA . GLU B 1 59 ? 2.945 12.68 16.469 1 97.75 59 GLU B CA 1
ATOM 1648 C C . GLU B 1 59 ? 2.619 11.203 16.625 1 97.75 59 GLU B C 1
ATOM 1650 O O . GLU B 1 59 ? 3.398 10.445 17.219 1 97.75 59 GLU B O 1
ATOM 1655 N N . ARG B 1 60 ? 1.561 10.828 16.109 1 96.69 60 ARG B N 1
ATOM 1656 C CA . ARG B 1 60 ? 1.098 9.445 16.203 1 96.69 60 ARG B CA 1
ATOM 1657 C C . ARG B 1 60 ? 2.064 8.492 15.508 1 96.69 60 ARG B C 1
ATOM 1659 O O . ARG B 1 60 ? 2.377 7.422 16.031 1 96.69 60 ARG B O 1
ATOM 1666 N N . GLU B 1 61 ? 2.465 8.875 14.375 1 96.75 61 GLU B N 1
ATOM 1667 C CA . GLU B 1 61 ? 3.207 7.973 13.5 1 96.75 61 GLU B CA 1
ATOM 1668 C C . GLU B 1 61 ? 4.66 7.844 13.945 1 96.75 61 GLU B C 1
ATOM 1670 O O . GLU B 1 61 ? 5.25 6.766 13.859 1 96.75 61 GLU B O 1
ATOM 1675 N N . SER B 1 62 ? 5.273 8.914 14.445 1 97.88 62 SER B N 1
ATOM 1676 C CA . SER B 1 62 ? 6.711 8.828 14.688 1 97.88 62 SER B CA 1
ATOM 1677 C C . SER B 1 62 ? 7.105 9.562 15.961 1 97.88 62 SER B C 1
ATOM 1679 O O . SER B 1 62 ? 8.273 9.555 16.359 1 97.88 62 SER B O 1
ATOM 1681 N N . GLY B 1 63 ? 6.184 10.273 16.547 1 97.44 63 GLY B N 1
ATOM 1682 C CA . GLY B 1 63 ? 6.594 11.164 17.609 1 97.44 63 GLY B CA 1
ATOM 1683 C C . GLY B 1 63 ? 7.574 12.234 17.172 1 97.44 63 GLY B C 1
ATOM 1684 O O . GLY B 1 63 ? 8.516 12.562 17.891 1 97.44 63 GLY B O 1
ATOM 1685 N N . TYR B 1 64 ? 7.391 12.688 15.922 1 98.12 64 TYR B N 1
ATOM 1686 C CA . TYR B 1 64 ? 8.156 13.773 15.312 1 98.12 64 TYR B CA 1
ATOM 1687 C C . TYR B 1 64 ? 9.578 13.336 15 1 98.12 64 TYR B C 1
ATOM 1689 O O . TYR B 1 64 ? 10.5 14.148 15 1 98.12 64 TYR B O 1
ATOM 1697 N N . ASN B 1 65 ? 9.828 12.07 14.711 1 97.81 65 ASN B N 1
ATOM 1698 C CA . ASN B 1 65 ? 11.148 11.555 14.375 1 97.81 65 ASN B CA 1
ATOM 1699 C C . ASN B 1 65 ? 11.281 11.289 12.875 1 97.81 65 ASN B C 1
ATOM 1701 O O . ASN B 1 65 ? 10.758 10.297 12.367 1 97.81 65 ASN B O 1
ATOM 1705 N N . PRO B 1 66 ? 12.078 12.07 12.125 1 97.88 66 PRO B N 1
ATOM 1706 C CA . PRO B 1 66 ? 12.18 11.883 10.68 1 97.88 66 PRO B CA 1
ATOM 1707 C C . PRO B 1 66 ? 12.898 10.586 10.305 1 97.88 66 PRO B C 1
ATOM 1709 O O . PRO B 1 66 ? 12.773 10.117 9.172 1 97.88 66 PRO B O 1
ATOM 1712 N N . ALA 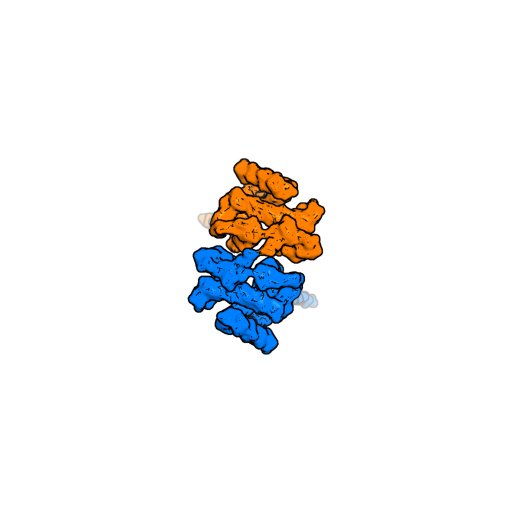B 1 67 ? 13.609 10.008 11.203 1 97.62 67 ALA B N 1
ATOM 1713 C CA . ALA B 1 67 ? 14.383 8.797 10.93 1 97.62 67 ALA B CA 1
ATOM 1714 C C . ALA B 1 67 ? 13.586 7.543 11.266 1 97.62 67 ALA B C 1
ATOM 1716 O O . ALA B 1 67 ? 14.07 6.422 11.094 1 97.62 67 ALA B O 1
ATOM 1717 N N . ALA B 1 68 ? 12.336 7.723 11.703 1 98 68 ALA B N 1
ATOM 1718 C CA . ALA B 1 68 ? 11.508 6.605 12.156 1 98 68 ALA B CA 1
ATOM 1719 C C . ALA B 1 68 ? 11.266 5.609 11.031 1 98 68 ALA B C 1
ATOM 1721 O O . ALA B 1 68 ? 11.031 6.008 9.883 1 98 68 ALA B O 1
ATOM 1722 N N . ARG B 1 69 ? 11.414 4.32 11.391 1 96.75 69 ARG B N 1
ATOM 1723 C CA . ARG B 1 69 ? 11.102 3.193 10.516 1 96.75 69 ARG B CA 1
ATOM 1724 C C . ARG B 1 69 ? 10.234 2.168 11.234 1 96.75 69 ARG B C 1
ATOM 1726 O O . ARG B 1 69 ? 10.5 1.808 12.375 1 96.75 69 ARG B O 1
ATOM 1733 N N . ASN B 1 70 ? 9.211 1.72 10.586 1 93.69 70 ASN B N 1
ATOM 1734 C CA . ASN B 1 70 ? 8.367 0.616 11.031 1 93.69 70 ASN B CA 1
ATOM 1735 C C . ASN B 1 70 ? 8.023 -0.323 9.875 1 93.69 70 ASN B C 1
ATOM 1737 O O . ASN B 1 70 ? 7.066 -0.083 9.141 1 93.69 70 ASN B O 1
ATOM 1741 N N . GLY B 1 71 ? 8.805 -1.445 9.836 1 88.44 71 GLY B N 1
ATOM 1742 C CA . GLY B 1 71 ? 8.602 -2.285 8.672 1 88.44 71 GLY B CA 1
ATOM 1743 C C . GLY B 1 71 ? 8.789 -1.543 7.359 1 88.44 71 GLY B C 1
ATOM 1744 O O . GLY B 1 71 ? 9.836 -0.936 7.133 1 88.44 71 GLY B O 1
ATOM 1745 N N . PRO B 1 72 ? 7.641 -1.602 6.555 1 87.06 72 PRO B N 1
ATOM 1746 C CA . PRO B 1 72 ? 7.75 -0.975 5.234 1 87.06 72 PRO B CA 1
ATOM 1747 C C . PRO B 1 72 ? 7.477 0.527 5.27 1 87.06 72 PRO B C 1
ATOM 1749 O O . PRO B 1 72 ? 7.461 1.181 4.227 1 87.06 72 PRO B O 1
ATOM 1752 N N . TYR B 1 73 ? 7.367 1.062 6.375 1 93.62 73 TYR B N 1
ATOM 1753 C CA . TYR B 1 73 ? 6.953 2.457 6.48 1 93.62 73 TYR B CA 1
ATOM 1754 C C . TYR B 1 73 ? 8.133 3.348 6.848 1 93.62 73 TYR B C 1
ATOM 1756 O O . TYR B 1 73 ? 9.016 2.943 7.609 1 93.62 73 TYR B O 1
ATOM 1764 N N . PHE B 1 74 ? 8.102 4.625 6.316 1 97.44 74 PHE B N 1
ATOM 1765 C CA . PHE B 1 74 ? 9.289 5.477 6.406 1 97.4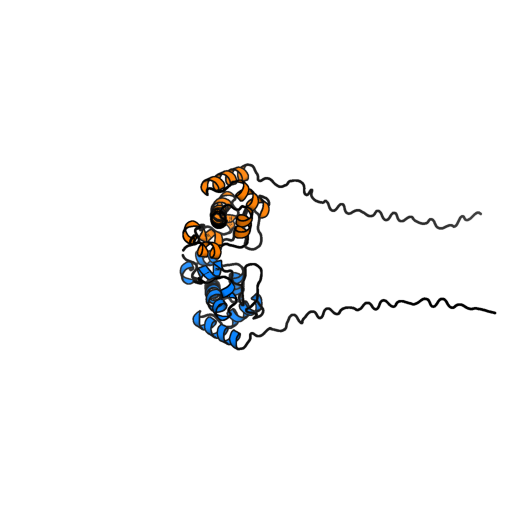4 74 PHE B CA 1
ATOM 1766 C C . PHE B 1 74 ? 8.922 6.855 6.941 1 97.44 74 PHE B C 1
ATOM 1768 O O . PHE B 1 74 ? 7.938 7.457 6.5 1 97.44 74 PHE B O 1
ATOM 1775 N N . GLY B 1 75 ? 9.695 7.367 7.949 1 98.44 75 GLY B N 1
ATOM 1776 C CA . GLY B 1 75 ? 9.812 8.789 8.234 1 98.44 75 GLY B CA 1
ATOM 1777 C C . GLY B 1 75 ? 8.719 9.305 9.156 1 98.44 75 GLY B C 1
ATOM 1778 O O . GLY B 1 75 ? 8.07 8.523 9.852 1 98.44 75 GLY B O 1
ATOM 1779 N N . LEU B 1 76 ? 8.562 10.672 9.172 1 98.69 76 LEU B N 1
ATOM 1780 C CA . LEU B 1 76 ? 7.727 11.422 10.102 1 98.69 76 LEU B CA 1
ATOM 1781 C C . LEU B 1 76 ? 6.293 10.898 10.078 1 98.69 76 LEU B C 1
ATOM 1783 O O . LEU B 1 76 ? 5.676 10.727 11.133 1 98.69 76 LEU B O 1
ATOM 1787 N N . MET B 1 77 ? 5.836 10.617 8.82 1 98.81 77 MET B N 1
ATOM 1788 C CA . MET B 1 77 ? 4.426 10.242 8.711 1 98.81 77 MET B CA 1
ATOM 1789 C C . MET B 1 77 ? 4.281 8.773 8.336 1 98.81 77 MET B C 1
ATOM 1791 O O . MET B 1 77 ? 3.201 8.336 7.934 1 98.81 77 MET B O 1
ATOM 1795 N N . GLN B 1 78 ? 5.289 8.078 8.414 1 97.56 78 GLN B N 1
ATOM 1796 C CA . GLN B 1 78 ? 5.32 6.633 8.188 1 97.56 78 GLN B CA 1
ATOM 1797 C C . GLN B 1 78 ? 4.543 6.254 6.934 1 97.56 78 GLN B C 1
ATOM 1799 O O . GLN B 1 78 ? 3.555 5.52 7.008 1 97.56 78 GLN B O 1
ATOM 1804 N N . ILE B 1 79 ? 5.035 6.652 5.797 1 97 79 ILE B N 1
ATOM 1805 C CA . ILE B 1 79 ? 4.379 6.387 4.523 1 97 79 ILE B CA 1
ATOM 1806 C C . ILE B 1 79 ? 5.066 5.219 3.82 1 97 79 ILE B C 1
ATOM 1808 O O . ILE B 1 79 ? 6.293 5.102 3.857 1 97 79 ILE B O 1
ATOM 1812 N N . HIS B 1 80 ? 4.227 4.375 3.229 1 92.88 80 HIS B N 1
ATOM 1813 C CA . HIS B 1 80 ? 4.742 3.312 2.373 1 92.88 80 HIS B CA 1
ATOM 1814 C C . HIS B 1 80 ? 5.285 3.877 1.063 1 92.88 80 HIS B C 1
ATOM 1816 O O . HIS B 1 80 ? 4.672 4.754 0.458 1 92.88 80 HIS B O 1
ATOM 1822 N N . PRO B 1 81 ? 6.426 3.342 0.551 1 92.25 81 PRO B N 1
ATOM 1823 C CA . PRO B 1 81 ? 7.008 3.873 -0.684 1 92.25 81 PRO B CA 1
ATOM 1824 C C . PRO B 1 81 ? 6.062 3.766 -1.877 1 92.25 81 PRO B C 1
ATOM 1826 O O . PRO B 1 81 ? 5.988 4.684 -2.697 1 92.25 81 PRO B O 1
ATOM 1829 N N . GLN B 1 82 ? 5.32 2.715 -1.991 1 87.44 82 GLN B N 1
ATOM 1830 C CA . GLN B 1 82 ? 4.375 2.574 -3.094 1 87.44 82 GLN B CA 1
ATOM 1831 C C . GLN B 1 82 ? 3.258 3.607 -2.996 1 87.44 82 GLN B C 1
ATOM 1833 O O . GLN B 1 82 ? 2.793 4.125 -4.016 1 87.44 82 GLN B O 1
ATOM 1838 N N . THR B 1 83 ? 2.781 3.844 -1.82 1 92.19 83 THR B N 1
ATOM 1839 C CA . THR B 1 83 ? 1.789 4.891 -1.61 1 92.19 83 THR B CA 1
ATOM 1840 C C . THR B 1 83 ? 2.359 6.258 -1.978 1 92.19 83 THR B C 1
ATOM 1842 O O . THR B 1 83 ? 1.705 7.043 -2.666 1 92.19 83 THR B O 1
ATOM 1845 N N . ALA B 1 84 ? 3.633 6.508 -1.51 1 95.12 84 ALA B N 1
ATOM 1846 C CA . ALA B 1 84 ? 4.285 7.762 -1.872 1 95.12 84 ALA B CA 1
ATOM 1847 C C . ALA B 1 84 ? 4.383 7.91 -3.389 1 95.12 84 ALA B C 1
ATOM 1849 O O . ALA B 1 84 ? 4.211 9.008 -3.922 1 95.12 84 ALA B O 1
ATOM 1850 N N . ALA B 1 85 ? 4.625 6.855 -4.043 1 91.38 85 ALA B N 1
ATOM 1851 C CA . ALA B 1 85 ? 4.738 6.879 -5.496 1 91.38 85 ALA B CA 1
ATOM 1852 C C . ALA B 1 85 ? 3.416 7.281 -6.145 1 91.38 85 ALA B C 1
ATOM 1854 O O . ALA B 1 85 ? 3.402 8 -7.148 1 91.38 85 ALA B O 1
ATOM 1855 N N . THR B 1 86 ? 2.303 6.836 -5.559 1 89.19 86 THR B N 1
ATOM 1856 C CA . THR B 1 86 ? 0.997 7.227 -6.074 1 89.19 86 THR B CA 1
ATOM 1857 C C . THR B 1 86 ? 0.779 8.727 -5.91 1 89.19 86 THR B C 1
ATOM 1859 O O . THR B 1 86 ? -0.055 9.32 -6.598 1 89.19 86 THR B O 1
ATOM 1862 N N . MET B 1 87 ? 1.562 9.297 -5.066 1 95.56 87 MET B N 1
ATOM 1863 C CA . MET B 1 87 ? 1.465 10.734 -4.816 1 95.56 87 MET B CA 1
ATOM 1864 C C . MET B 1 87 ? 2.498 11.5 -5.637 1 95.56 87 MET B C 1
ATOM 1866 O O . MET B 1 87 ? 2.633 12.711 -5.492 1 95.56 87 MET B O 1
ATOM 1870 N N . GLY B 1 88 ? 3.322 10.773 -6.414 1 93.38 88 GLY B N 1
ATOM 1871 C CA . GLY B 1 88 ? 4.234 11.445 -7.332 1 93.38 88 GLY B CA 1
ATOM 1872 C C . GLY B 1 88 ? 5.691 11.289 -6.945 1 93.38 88 GLY B C 1
ATOM 1873 O O . GLY B 1 88 ? 6.582 11.75 -7.656 1 93.38 88 GLY B O 1
ATOM 1874 N N . TYR B 1 89 ? 5.938 10.68 -5.859 1 95.81 89 TYR B N 1
ATOM 1875 C CA . TYR B 1 89 ? 7.32 10.477 -5.441 1 95.81 89 TYR B CA 1
ATOM 1876 C C . TYR B 1 89 ? 8.023 9.492 -6.371 1 95.81 89 TYR B C 1
ATOM 1878 O O . TYR B 1 89 ? 7.488 8.43 -6.691 1 95.81 89 TYR B O 1
ATOM 1886 N N . ARG B 1 90 ? 9.266 9.836 -6.727 1 93.5 90 ARG B N 1
ATOM 1887 C CA . ARG B 1 90 ? 9.969 8.992 -7.688 1 93.5 90 ARG B CA 1
ATOM 1888 C C . ARG B 1 90 ? 11.352 8.602 -7.156 1 93.5 90 ARG B C 1
ATOM 1890 O O . ARG B 1 90 ? 12.125 7.953 -7.863 1 93.5 90 ARG B O 1
ATOM 1897 N N . GLY B 1 91 ? 11.703 8.992 -5.941 1 94.81 91 GLY B N 1
ATOM 1898 C CA . GLY B 1 91 ? 12.992 8.672 -5.344 1 94.81 91 GLY B CA 1
ATOM 1899 C C . GLY B 1 91 ? 13.031 7.305 -4.695 1 94.81 91 GLY B C 1
ATOM 1900 O O . GLY B 1 91 ? 12.023 6.594 -4.688 1 94.81 91 GLY B O 1
ATOM 1901 N N . ALA B 1 92 ? 14.195 6.977 -4.184 1 94 92 ALA B N 1
ATOM 1902 C CA . ALA B 1 92 ? 14.352 5.727 -3.443 1 94 92 ALA B CA 1
ATOM 1903 C C . ALA B 1 92 ? 13.648 5.793 -2.092 1 94 92 ALA B C 1
ATOM 1905 O O . ALA B 1 92 ? 13.422 6.883 -1.557 1 94 92 ALA B O 1
ATOM 1906 N N . PRO B 1 93 ? 13.297 4.633 -1.535 1 94.94 93 PRO B N 1
ATOM 1907 C CA . PRO B 1 93 ? 12.594 4.621 -0.252 1 94.94 93 PRO B CA 1
ATOM 1908 C C . PRO B 1 93 ? 13.32 5.422 0.827 1 94.94 93 PRO B C 1
ATOM 1910 O O . PRO B 1 93 ? 12.68 6.137 1.604 1 94.94 93 PRO B O 1
ATOM 1913 N N . GLU B 1 94 ? 14.578 5.359 0.796 1 97 94 GLU B N 1
ATOM 1914 C CA . GLU B 1 94 ? 15.367 6.031 1.824 1 97 94 GLU B CA 1
ATOM 1915 C C . GLU B 1 94 ? 15.18 7.547 1.761 1 97 94 GLU B C 1
ATOM 1917 O O . GLU B 1 94 ? 15.336 8.242 2.768 1 97 94 GLU B O 1
ATOM 1922 N N . GLY B 1 95 ? 14.82 8.016 0.588 1 98.12 95 GLY B N 1
ATOM 1923 C CA . GLY B 1 95 ? 14.547 9.438 0.445 1 98.12 95 GLY B CA 1
ATOM 1924 C C . GLY B 1 95 ? 13.367 9.906 1.272 1 98.12 95 GLY B C 1
ATOM 1925 O O . GLY B 1 95 ? 13.25 11.094 1.571 1 98.12 95 GLY B O 1
ATOM 1926 N N . LEU B 1 96 ? 12.547 9.023 1.722 1 98.5 96 LEU B N 1
ATOM 1927 C CA . LEU B 1 96 ? 11.359 9.344 2.504 1 98.5 96 LEU B CA 1
ATOM 1928 C C . LEU B 1 96 ? 11.727 9.594 3.965 1 98.5 96 LEU B C 1
ATOM 1930 O O . LEU B 1 96 ? 10.898 10.07 4.742 1 98.5 96 LEU B O 1
ATOM 1934 N N . LEU B 1 97 ? 12.984 9.398 4.297 1 98.62 97 LEU B N 1
ATOM 1935 C CA . LEU B 1 97 ? 13.453 9.711 5.645 1 98.62 97 LEU B CA 1
ATOM 1936 C C . LEU B 1 97 ? 13.812 11.188 5.766 1 98.62 97 LEU B C 1
ATOM 1938 O O . LEU B 1 97 ? 13.992 11.695 6.875 1 98.62 97 LEU B O 1
ATOM 1942 N N . ASP B 1 98 ? 13.93 11.836 4.617 1 98.75 98 ASP B N 1
ATOM 1943 C CA . ASP B 1 98 ? 14.055 13.289 4.637 1 98.75 98 ASP B CA 1
ATOM 1944 C C . ASP B 1 98 ? 12.742 13.953 5.066 1 98.75 98 ASP B C 1
ATOM 1946 O O . ASP B 1 98 ? 11.695 13.695 4.473 1 98.75 98 ASP B O 1
ATOM 1950 N N . ALA B 1 99 ? 12.82 14.812 6.027 1 98.75 99 ALA B N 1
ATOM 1951 C CA . ALA B 1 99 ? 11.633 15.375 6.66 1 98.75 99 ALA B CA 1
ATOM 1952 C C . ALA B 1 99 ? 10.75 16.094 5.637 1 98.75 99 ALA B C 1
ATOM 1954 O O . ALA B 1 99 ? 9.539 15.875 5.586 1 98.75 99 ALA B O 1
ATOM 1955 N N . GLU B 1 100 ? 11.336 16.938 4.895 1 98.88 100 GLU B N 1
ATOM 1956 C CA . GLU B 1 100 ? 10.539 17.703 3.953 1 98.88 100 GLU B CA 1
ATOM 1957 C C . GLU B 1 100 ? 9.93 16.812 2.873 1 98.88 100 GLU B C 1
ATOM 1959 O O . GLU B 1 100 ? 8.758 16.953 2.537 1 98.88 100 GLU B O 1
ATOM 1964 N N . THR B 1 101 ? 10.789 15.914 2.324 1 98.94 101 THR B N 1
ATOM 1965 C CA . THR B 1 101 ? 10.281 14.977 1.332 1 98.94 101 THR B CA 1
ATOM 1966 C C . THR B 1 101 ? 9.117 14.172 1.896 1 98.94 101 THR B C 1
ATOM 1968 O O . THR B 1 101 ? 8.094 14.008 1.229 1 98.94 101 THR B O 1
ATOM 1971 N N . ASN B 1 102 ? 9.234 13.711 3.088 1 98.94 102 ASN B N 1
ATOM 1972 C CA . ASN B 1 102 ? 8.188 12.922 3.729 1 98.94 102 ASN B CA 1
ATOM 1973 C C . ASN B 1 102 ? 6.887 13.711 3.844 1 98.94 102 ASN B C 1
ATOM 1975 O O . ASN B 1 102 ? 5.832 13.25 3.408 1 98.94 102 ASN B O 1
ATOM 1979 N N . LEU B 1 103 ? 6.992 14.914 4.359 1 98.88 103 LEU B N 1
ATOM 1980 C CA . LEU B 1 103 ? 5.812 15.734 4.602 1 98.88 103 LEU B CA 1
ATOM 1981 C C . LEU B 1 103 ? 5.168 16.156 3.283 1 98.88 103 LEU B C 1
ATOM 1983 O O . LEU B 1 103 ? 3.947 16.297 3.199 1 98.88 103 LEU B O 1
ATOM 1987 N N . LYS B 1 104 ? 5.992 16.312 2.293 1 98.88 104 LYS B N 1
ATOM 1988 C CA . LYS B 1 104 ? 5.461 16.688 0.982 1 98.88 104 LYS B CA 1
ATOM 1989 C C . LYS B 1 104 ? 4.547 15.586 0.437 1 98.88 104 LYS B C 1
ATOM 1991 O O . LYS B 1 104 ? 3.387 15.852 0.106 1 98.88 104 LYS B O 1
ATOM 1996 N N . TYR B 1 105 ? 4.965 14.406 0.437 1 98.62 105 TYR B N 1
ATOM 1997 C CA . TYR B 1 105 ? 4.207 13.367 -0.253 1 98.62 105 TYR B CA 1
ATOM 1998 C C . TYR B 1 105 ? 3.217 12.695 0.69 1 98.62 105 TYR B C 1
ATOM 2000 O O . TYR B 1 105 ? 2.1 12.359 0.289 1 98.62 105 TYR B O 1
ATOM 2008 N N . ALA B 1 106 ? 3.611 12.469 1.951 1 98.81 106 ALA B N 1
ATOM 2009 C CA . ALA B 1 106 ? 2.668 11.922 2.924 1 98.81 106 ALA B CA 1
ATOM 2010 C C . ALA B 1 106 ? 1.569 12.93 3.25 1 98.81 106 ALA B C 1
ATOM 2012 O O . ALA B 1 106 ? 0.423 12.555 3.5 1 98.81 106 ALA B O 1
ATOM 2013 N N . GLY B 1 107 ? 1.963 14.203 3.277 1 98.81 107 GLY B N 1
ATOM 2014 C CA . GLY B 1 107 ? 0.955 15.242 3.445 1 98.81 107 GLY B CA 1
ATOM 2015 C C . GLY B 1 107 ? -0.074 15.258 2.33 1 98.81 107 GLY B C 1
ATOM 2016 O O . GLY B 1 107 ? -1.268 15.438 2.582 1 98.81 107 GLY B O 1
ATOM 2017 N N . LYS B 1 108 ? 0.417 15.094 1.135 1 98.5 108 LYS B N 1
ATOM 2018 C CA . LYS B 1 108 ? -0.5 15.008 0.002 1 98.5 108 LYS B CA 1
ATOM 2019 C C . LYS B 1 108 ? -1.468 13.836 0.17 1 98.5 108 LYS B C 1
ATOM 2021 O O . LYS B 1 108 ? -2.662 13.969 -0.106 1 98.5 108 LYS B O 1
ATOM 2026 N N . TYR B 1 109 ? -1.002 12.734 0.612 1 98.12 109 TYR B N 1
ATOM 2027 C CA . TYR B 1 109 ? -1.842 11.578 0.892 1 98.12 109 TYR B CA 1
ATOM 2028 C C . TYR B 1 109 ? -2.84 11.883 2.002 1 98.12 109 TYR B C 1
ATOM 2030 O O . TYR B 1 109 ? -4.02 11.539 1.897 1 98.12 109 TYR B O 1
ATOM 2038 N N . LEU B 1 110 ? -2.371 12.523 3.029 1 98.69 110 LEU B N 1
ATOM 2039 C CA . LEU B 1 110 ? -3.246 12.906 4.133 1 98.69 110 LEU B CA 1
ATOM 2040 C C . LEU B 1 110 ? -4.34 13.852 3.652 1 98.69 110 LEU B C 1
ATOM 2042 O O . LEU B 1 110 ? -5.473 13.797 4.137 1 98.69 110 LEU B O 1
ATOM 2046 N N . ARG B 1 111 ? -3.988 14.734 2.752 1 98.69 111 ARG B N 1
ATOM 2047 C CA . ARG B 1 111 ? -5.004 15.617 2.188 1 98.69 111 ARG B CA 1
ATOM 2048 C C . ARG B 1 111 ? -6.176 14.812 1.626 1 98.69 111 ARG B C 1
ATOM 2050 O O . ARG B 1 111 ? -7.336 15.18 1.815 1 98.69 111 ARG B O 1
ATOM 2057 N N . GLY B 1 112 ? -5.879 13.766 0.932 1 98 112 GLY B N 1
ATOM 2058 C CA . GLY B 1 112 ? -6.938 12.898 0.45 1 98 112 GLY B CA 1
ATOM 2059 C C . GLY B 1 112 ? -7.801 12.336 1.564 1 98 112 GLY B C 1
ATOM 2060 O O . GLY B 1 112 ? -9.031 12.336 1.466 1 98 112 GLY B O 1
ATOM 2061 N N . ALA B 1 113 ? -7.129 11.828 2.553 1 98.31 113 ALA B N 1
ATOM 2062 C CA . ALA B 1 113 ? -7.855 11.336 3.719 1 98.31 113 ALA B CA 1
ATOM 2063 C C . ALA B 1 113 ? -8.75 12.422 4.309 1 98.31 113 ALA B C 1
ATOM 2065 O O . ALA B 1 113 ? -9.883 12.148 4.715 1 98.31 113 ALA B O 1
ATOM 2066 N N . TRP B 1 114 ? -8.219 13.641 4.352 1 98.69 114 TRP B N 1
ATOM 2067 C CA . TRP B 1 114 ? -8.961 14.789 4.852 1 98.69 114 TRP B CA 1
ATOM 2068 C C . TRP B 1 114 ? -10.195 15.055 3.994 1 98.69 114 TRP B C 1
ATOM 2070 O O . TRP B 1 114 ? -11.297 15.242 4.52 1 98.69 114 TRP B O 1
ATOM 2080 N N . LEU B 1 115 ? -10.047 14.945 2.711 1 98.31 115 LEU B N 1
ATOM 2081 C CA . LEU B 1 115 ? -11.156 15.195 1.788 1 98.31 115 LEU B CA 1
ATOM 2082 C C . LEU B 1 115 ? -12.258 14.156 1.971 1 98.31 115 LEU B C 1
ATOM 2084 O O . LEU B 1 115 ? -13.43 14.5 2.072 1 98.31 115 LEU B O 1
ATOM 2088 N N . VAL B 1 116 ? -11.891 12.953 2.17 1 97.81 116 VAL B N 1
ATOM 2089 C CA . VAL B 1 116 ? -12.898 11.898 2.26 1 97.81 116 VAL B CA 1
ATOM 2090 C C . VAL B 1 116 ? -13.531 11.906 3.65 1 97.81 116 VAL B C 1
ATOM 2092 O O . VAL B 1 116 ? -14.594 11.312 3.859 1 97.81 116 VAL B O 1
ATOM 2095 N N . SER B 1 117 ? -12.883 12.523 4.551 1 98.44 117 SER B N 1
ATOM 2096 C CA . SER B 1 117 ? -13.375 12.586 5.926 1 98.44 117 SER B CA 1
ATOM 2097 C C . SER B 1 117 ? -14.469 13.641 6.074 1 98.44 117 SER B C 1
ATOM 2099 O O . SER B 1 117 ? -15.156 13.688 7.098 1 98.44 117 SER B O 1
ATOM 2101 N N . ARG B 1 118 ? -14.586 14.469 5.137 1 97.38 118 ARG B N 1
ATOM 2102 C CA . ARG B 1 118 ? -15.547 15.57 5.152 1 97.38 118 ARG B CA 1
ATOM 2103 C C . ARG B 1 118 ? -15.312 16.484 6.352 1 97.38 118 ARG B C 1
ATOM 2105 O O . ARG B 1 118 ? -16.266 16.891 7.027 1 97.38 118 ARG B O 1
ATOM 2112 N N . GLY B 1 119 ? -14.031 16.656 6.645 1 96.88 119 GLY B N 1
ATOM 2113 C CA . GLY B 1 119 ? -13.656 17.641 7.645 1 96.88 119 GLY B CA 1
ATOM 2114 C C . GLY B 1 119 ? -13.633 17.078 9.055 1 96.88 119 GLY B C 1
ATOM 2115 O O . GLY B 1 119 ? -13.484 17.828 10.023 1 96.88 119 GLY B O 1
ATOM 2116 N N . ASN B 1 120 ? -13.812 15.805 9.211 1 98.31 120 ASN B N 1
ATOM 2117 C CA . ASN B 1 120 ? -13.719 15.156 10.516 1 98.31 120 ASN B CA 1
ATOM 2118 C C . ASN B 1 120 ? -12.297 14.672 10.789 1 98.31 120 ASN B C 1
ATOM 2120 O O . ASN B 1 120 ? -11.82 13.734 10.148 1 98.31 120 ASN B O 1
ATOM 2124 N N . ARG B 1 121 ? -11.648 15.242 11.766 1 97.94 121 ARG B N 1
ATOM 2125 C CA . ARG B 1 121 ? -10.25 14.969 12.055 1 97.94 121 ARG B CA 1
ATOM 2126 C C . ARG B 1 121 ? -10.039 13.508 12.438 1 97.94 121 ARG B C 1
ATOM 2128 O O . ARG B 1 121 ? -9.086 12.867 11.977 1 97.94 121 ARG B O 1
ATOM 2135 N N . ASP B 1 122 ? -10.922 12.984 13.289 1 98.06 122 ASP B N 1
ATOM 2136 C CA . ASP B 1 122 ? -10.789 11.594 13.719 1 98.06 122 ASP B CA 1
ATOM 2137 C C . ASP B 1 122 ? -10.922 10.641 12.531 1 98.06 122 ASP B C 1
ATOM 2139 O O . ASP B 1 122 ? -10.164 9.68 12.414 1 98.06 122 ASP B O 1
ATOM 2143 N N . ARG B 1 123 ? -11.844 10.977 11.641 1 97.94 123 ARG B N 1
ATOM 2144 C CA . ARG B 1 123 ? -12.016 10.156 10.445 1 97.94 123 ARG B CA 1
ATOM 2145 C C . ARG B 1 123 ? -10.812 10.281 9.523 1 97.94 123 ARG B C 1
ATOM 2147 O O . ARG B 1 123 ? -10.383 9.289 8.922 1 97.94 123 ARG B O 1
ATOM 2154 N N . ALA B 1 124 ? -10.312 11.414 9.422 1 98.62 124 ALA B N 1
ATOM 2155 C CA . ALA B 1 124 ? -9.133 11.617 8.578 1 98.62 124 ALA B CA 1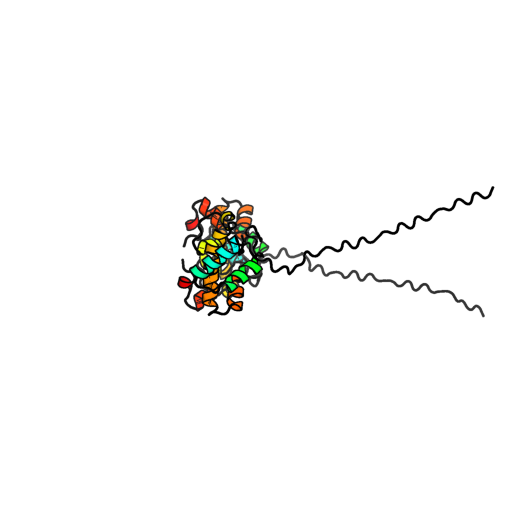
ATOM 2156 C C . ALA B 1 124 ? -7.965 10.766 9.062 1 98.62 124 ALA B C 1
ATOM 2158 O O . ALA B 1 124 ? -7.293 10.102 8.266 1 98.62 124 ALA B O 1
ATOM 2159 N N . VAL B 1 125 ? -7.723 10.789 10.367 1 98.12 125 VAL B N 1
ATOM 2160 C CA . VAL B 1 125 ? -6.645 10 10.953 1 98.12 125 VAL B CA 1
ATOM 2161 C C . VAL B 1 125 ? -6.898 8.516 10.711 1 98.12 125 VAL B C 1
ATOM 2163 O O . VAL B 1 125 ? -5.98 7.77 10.352 1 98.12 125 VAL B O 1
ATOM 2166 N N . MET B 1 126 ? -8.148 8.086 10.906 1 96.06 126 MET B N 1
ATOM 2167 C CA . MET B 1 126 ? -8.523 6.699 10.656 1 96.06 126 MET B CA 1
ATOM 2168 C C . MET B 1 126 ? -8.227 6.312 9.211 1 96.06 126 MET B C 1
ATOM 2170 O O . MET B 1 126 ? -7.602 5.281 8.953 1 96.06 126 MET B O 1
ATOM 2174 N N . TRP B 1 127 ? -8.641 7.191 8.242 1 95.69 127 TRP B N 1
ATOM 2175 C CA . TRP B 1 127 ? -8.469 6.906 6.82 1 95.69 127 TRP B CA 1
ATOM 2176 C C . TRP B 1 127 ? -6.992 6.902 6.441 1 95.69 127 TRP B C 1
ATOM 2178 O O . TRP B 1 127 ? -6.559 6.094 5.617 1 95.69 127 TRP B O 1
ATOM 2188 N N . TYR B 1 128 ? -6.203 7.746 7.031 1 96.81 128 TYR B N 1
ATOM 2189 C CA . TYR B 1 128 ? -4.766 7.746 6.777 1 96.81 128 TYR B CA 1
ATOM 2190 C C . TYR B 1 128 ? -4.145 6.406 7.148 1 96.81 128 TYR B C 1
ATOM 2192 O O . TYR B 1 128 ? -3.34 5.855 6.395 1 96.81 128 TYR B O 1
ATOM 2200 N N . SER B 1 129 ? -4.512 5.871 8.234 1 91.56 129 SER B N 1
ATOM 2201 C CA . SER B 1 129 ? -3.936 4.633 8.758 1 91.56 129 SER B CA 1
ATOM 2202 C C . SER B 1 129 ? -4.426 3.42 7.977 1 91.56 129 SER B C 1
ATOM 2204 O O . SER B 1 129 ? -3.654 2.5 7.703 1 91.56 129 SER B O 1
ATOM 2206 N N . LYS B 1 130 ? -5.637 3.432 7.605 1 88.56 130 LYS B N 1
ATOM 2207 C CA . LYS B 1 130 ? -6.238 2.227 7.047 1 88.56 130 LYS B CA 1
ATOM 2208 C C . LYS B 1 130 ? -6.18 2.24 5.523 1 88.56 130 LYS B C 1
ATOM 2210 O O . LYS B 1 130 ? -6.32 1.197 4.879 1 88.56 130 LYS B O 1
ATOM 2215 N N . GLY B 1 131 ? -5.973 3.447 4.992 1 90.81 131 GLY B N 1
ATOM 2216 C CA . GLY B 1 131 ? -6.207 3.596 3.562 1 90.81 131 GLY B CA 1
ATOM 2217 C C . GLY B 1 131 ? -7.633 3.988 3.227 1 90.81 131 GLY B C 1
ATOM 2218 O O . GLY B 1 131 ? -8.562 3.662 3.967 1 90.81 131 GLY B O 1
ATOM 2219 N N . TYR B 1 132 ? -7.758 4.695 2.062 1 93.81 132 TYR B N 1
ATOM 2220 C CA . TYR B 1 132 ? -9.078 5.246 1.788 1 93.81 132 TYR B CA 1
ATOM 2221 C C . TYR B 1 132 ? -9.43 5.121 0.309 1 93.81 132 TYR B C 1
ATOM 2223 O O . TYR B 1 132 ? -10.289 5.84 -0.195 1 93.81 132 TYR B O 1
ATOM 2231 N N . TYR B 1 133 ? -8.82 4.328 -0.43 1 91.62 133 TYR B N 1
ATOM 2232 C CA . TYR B 1 133 ? -9.07 4.191 -1.861 1 91.62 133 TYR B CA 1
ATOM 2233 C C . TYR B 1 133 ? -10.547 3.941 -2.139 1 91.62 133 TYR B C 1
ATOM 2235 O O . TYR B 1 133 ? -11.156 4.641 -2.947 1 91.62 133 TYR B O 1
ATOM 2243 N N . TYR B 1 134 ? -11.109 3.051 -1.471 1 90.5 134 TYR B N 1
ATOM 2244 C CA . TYR B 1 134 ? -12.477 2.641 -1.794 1 90.5 134 TYR B CA 1
ATOM 2245 C C . TYR B 1 134 ? -13.484 3.684 -1.328 1 90.5 134 TYR B C 1
ATOM 2247 O O . TYR B 1 134 ? -14.531 3.867 -1.954 1 90.5 134 TYR B O 1
ATOM 2255 N N . GLU B 1 135 ? -13.125 4.32 -0.216 1 94.06 135 GLU B N 1
ATOM 2256 C CA . GLU B 1 135 ? -13.977 5.434 0.189 1 94.06 135 GLU B CA 1
ATOM 2257 C C . GLU B 1 135 ? -13.93 6.566 -0.832 1 94.06 135 GLU B C 1
ATOM 2259 O O . GLU B 1 135 ? -14.961 7.133 -1.19 1 94.06 135 GLU B O 1
ATOM 2264 N N . ALA B 1 136 ? -12.727 6.863 -1.313 1 96.38 136 ALA B N 1
ATOM 2265 C CA . ALA B 1 136 ? -12.57 7.879 -2.354 1 96.38 136 ALA B CA 1
ATOM 2266 C C . ALA B 1 136 ? -13.328 7.488 -3.619 1 96.38 136 ALA B C 1
ATOM 2268 O O . ALA B 1 136 ? -13.984 8.328 -4.238 1 96.38 136 ALA B O 1
ATOM 2269 N N . LYS B 1 137 ? -13.273 6.305 -3.949 1 92.81 137 LYS B N 1
ATOM 2270 C CA . LYS B 1 137 ? -13.984 5.797 -5.121 1 92.81 137 LYS B CA 1
ATOM 2271 C C . LYS B 1 137 ? -15.492 5.938 -4.953 1 92.81 137 LYS B C 1
ATOM 2273 O O . LYS B 1 137 ? -16.188 6.43 -5.852 1 92.81 137 LYS B O 1
ATOM 2278 N N . ARG B 1 138 ? -15.969 5.496 -3.863 1 93.88 138 ARG B N 1
ATOM 2279 C CA . ARG B 1 138 ? -17.391 5.582 -3.574 1 93.88 138 ARG B CA 1
ATOM 2280 C C . ARG B 1 138 ? -17.891 7.016 -3.695 1 93.88 138 ARG B C 1
ATOM 2282 O O . ARG B 1 138 ? -19 7.258 -4.188 1 93.88 138 ARG B O 1
ATOM 2289 N N . MET B 1 139 ? -17.031 7.898 -3.33 1 96.88 139 MET B N 1
ATOM 2290 C CA . MET B 1 139 ? -17.422 9.305 -3.279 1 96.88 139 MET B CA 1
ATOM 2291 C C . MET B 1 139 ? -17.109 10 -4.602 1 96.88 139 MET B C 1
ATOM 2293 O O . MET B 1 139 ? -17.422 11.18 -4.77 1 96.88 139 MET B O 1
ATOM 2297 N N . GLY B 1 140 ? -16.484 9.289 -5.504 1 95.62 140 GLY B N 1
ATOM 2298 C CA . GLY B 1 140 ? -16.125 9.891 -6.781 1 95.62 140 GLY B CA 1
ATOM 2299 C C . GLY B 1 140 ? -14.977 10.875 -6.676 1 95.62 140 GLY B C 1
ATOM 2300 O O . GLY B 1 140 ? -14.914 11.852 -7.426 1 95.62 140 GLY B O 1
ATOM 2301 N N . LEU B 1 141 ? -14.047 10.641 -5.75 1 96.69 141 LEU B N 1
ATOM 2302 C CA . LEU B 1 141 ? -13.008 11.617 -5.457 1 96.69 141 LEU B CA 1
ATOM 2303 C C . LEU B 1 141 ? -11.625 11.055 -5.781 1 96.69 141 LEU B C 1
ATOM 2305 O O . LEU B 1 141 ? -10.625 11.5 -5.215 1 96.69 141 LEU B O 1
ATOM 2309 N N . LEU B 1 142 ? -11.492 10.078 -6.645 1 93.56 142 LEU B N 1
ATOM 2310 C CA . LEU B 1 142 ? -10.211 9.453 -6.934 1 93.56 142 LEU B CA 1
ATOM 2311 C C . LEU B 1 142 ? -9.234 10.453 -7.539 1 93.56 142 LEU B C 1
ATOM 2313 O O . LEU B 1 142 ? -8.047 10.445 -7.219 1 93.56 142 LEU B O 1
ATOM 2317 N N . ARG B 1 143 ? -9.719 11.297 -8.406 1 93.62 143 ARG B N 1
ATOM 2318 C CA . ARG B 1 143 ? -8.859 12.305 -9.016 1 93.62 143 ARG B CA 1
ATOM 2319 C C . ARG B 1 143 ? -8.445 13.359 -8 1 93.62 143 ARG B C 1
ATOM 2321 O O . ARG B 1 143 ? -7.262 13.703 -7.898 1 93.62 143 ARG B O 1
ATOM 2328 N N . GLU B 1 144 ? -9.359 13.766 -7.191 1 95.38 144 GLU B N 1
ATOM 2329 C CA . GLU B 1 144 ? -9.117 14.828 -6.219 1 95.38 144 GLU B CA 1
ATOM 2330 C C . GLU B 1 144 ? -8.148 14.367 -5.129 1 95.38 144 GLU B C 1
ATOM 2332 O O . GLU B 1 144 ? -7.43 15.18 -4.547 1 95.38 144 GLU B O 1
ATOM 2337 N N . THR B 1 145 ? -8.117 13.055 -4.961 1 95.62 145 THR B N 1
ATOM 2338 C CA . THR B 1 145 ? -7.262 12.531 -3.9 1 95.62 145 THR B CA 1
ATOM 2339 C C . THR B 1 145 ? -5.926 12.062 -4.465 1 95.62 145 THR B C 1
ATOM 2341 O O . THR B 1 145 ? -5.062 11.586 -3.723 1 95.62 145 THR B O 1
ATOM 2344 N N . GLY B 1 146 ? -5.711 12.18 -5.688 1 89.94 146 GLY B N 1
ATOM 2345 C CA . GLY B 1 146 ? -4.457 11.773 -6.305 1 89.94 146 GLY B CA 1
ATOM 2346 C C . GLY B 1 146 ? -4.348 10.281 -6.504 1 89.94 146 GLY B C 1
ATOM 2347 O O . GLY B 1 146 ? -3.258 9.758 -6.754 1 89.94 146 GLY B O 1
ATOM 2348 N N . LEU B 1 147 ? -5.449 9.523 -6.359 1 85.88 147 LEU B N 1
ATOM 2349 C CA . LEU B 1 147 ? -5.41 8.07 -6.387 1 85.88 147 LEU B CA 1
ATOM 2350 C C . LEU B 1 147 ? -5.801 7.539 -7.766 1 85.88 147 LEU B C 1
ATOM 2352 O O . LEU B 1 147 ? -5.93 6.328 -7.957 1 85.88 147 LEU B O 1
ATOM 2356 N N . ARG B 1 148 ? -6.215 8.414 -8.688 1 70.75 148 ARG B N 1
ATOM 2357 C CA . ARG B 1 148 ? -6.52 7.969 -10.039 1 70.75 148 ARG B CA 1
ATOM 2358 C C . ARG B 1 148 ? -5.27 7.988 -10.914 1 70.75 148 ARG B C 1
ATOM 2360 O O . ARG B 1 148 ? -4.578 9.008 -11 1 70.75 148 ARG B O 1
ATOM 2367 N N . SER B 1 149 ? -4.73 6.625 -11.383 1 52.84 149 SER B N 1
ATOM 2368 C CA . SER B 1 149 ? -3.764 6.598 -12.477 1 52.84 149 SER B CA 1
ATOM 2369 C C . SER B 1 149 ? -4.395 7.066 -13.789 1 52.84 149 SER B C 1
ATOM 2371 O O . SER B 1 149 ? -5.609 6.945 -13.969 1 52.84 149 SER B O 1
#

InterPro domains:
  IPR008258 Transglycosylase SLT domain 1 [PF01464] (39-131)
  IPR023346 Lysozyme-like domain superfamily [SSF53955] (35-145)

Secondary structure (DSSP, 8-state):
-------------------------TT---PPPHHHHHHHHHHHHHTT--HHHHHHHHHHHHSS-TT-EETTEETTTTB-HHHHHHTT--S-GGGGGSHHHHHHHHHHHHHHHHHHHTT-HHHHHHHHHH--HHHHHHTT-TTTTT---/-------------------------S-------HHHHHHHHHHHHHTT--HHHHHHHHHHHHSS-TT-EETTEETTTTB-HHHHHHTT--S-GGGGGSHHHHHHHHHHHHHHHHHHHTT-HHHHHHHHHH--HHHHHHHT-TTTTT---

Solvent-accessible surface area (backbone atoms only — not comparable to full-atom values): 16812 Å² total; per-residue (Å²): 136,85,78,68,82,74,80,75,77,77,73,76,73,78,74,76,74,73,73,72,70,72,64,67,75,78,73,65,78,53,70,50,52,72,67,55,46,51,50,47,49,52,46,21,58,76,57,72,46,63,49,66,56,55,49,50,47,23,40,71,57,33,47,48,29,31,79,35,72,59,88,71,20,29,5,26,58,42,41,37,54,66,61,30,36,56,59,66,51,83,73,61,66,71,53,28,36,38,56,65,56,23,44,55,31,45,42,50,49,41,38,27,22,36,61,72,31,72,78,36,66,72,48,14,54,50,26,56,74,66,54,46,61,66,61,23,50,75,67,70,34,30,67,83,38,45,69,54,110,133,86,76,80,72,83,79,77,74,74,73,72,72,72,72,73,72,69,71,68,65,72,63,64,73,81,64,74,83,52,70,48,52,73,68,53,46,52,48,47,49,50,45,22,58,76,55,71,46,63,48,68,56,56,49,50,46,23,40,70,55,34,47,48,29,32,78,34,70,57,87,72,20,30,6,26,57,43,40,39,55,66,61,31,36,56,58,66,52,81,72,60,65,73,53,28,35,38,55,66,56,23,47,54,32,45,43,49,49,41,38,26,22,36,60,70,31,73,78,36,63,71,48,15,55,52,25,56,75,66,54,46,62,65,61,25,51,77,69,69,33,31,68,82,37,44,70,54,109

Nearest PDB structures (foldseek):
  5aa2-assembly4_D  TM=7.670E-01  e=3.622E-03  Pseudomonas aeruginosa BWHPSA013
  5aa3-assembly1_A  TM=6.991E-01  e=5.698E-03  Pseudomonas aeruginosa BWHPSA013
  4oz9-assembly1_A  TM=6.824E-01  e=7.707E-03  Pseudomonas aeruginosa PAO1
  5aa4-assembly3_C  TM=6.786E-01  e=9.913E-03  Pseudomonas aeruginosa BWHPSA013
  5aa4-assembly4_D  TM=6.807E-01  e=2.006E-02  Pseudomonas aeruginosa BWHPSA013

pLDDT: mean 83.19, std 25.1, range [28.2, 98.94]